Protein AF-A0A9W9LMU5-F1 (afdb_monomer)

Radius of gyration: 19.45 Å; Cα contacts (8 Å, |Δi|>4): 425; chains: 1; bounding box: 46×40×57 Å

Structure (mmCIF, N/CA/C/O backbone):
data_AF-A0A9W9LMU5-F1
#
_entry.id   AF-A0A9W9LMU5-F1
#
loop_
_atom_site.group_PDB
_atom_site.id
_atom_site.type_symbol
_atom_site.label_atom_id
_atom_site.label_alt_id
_atom_site.label_comp_id
_atom_site.label_asym_id
_atom_site.label_entity_id
_atom_site.label_seq_id
_atom_site.pdbx_PDB_ins_code
_atom_site.Cartn_x
_atom_site.Cartn_y
_atom_site.Cartn_z
_atom_site.occupancy
_atom_site.B_iso_or_equiv
_atom_site.auth_seq_id
_atom_site.auth_comp_id
_atom_site.auth_asym_id
_atom_site.auth_atom_id
_atom_site.pdbx_PDB_model_num
ATOM 1 N N . MET A 1 1 ? -13.852 14.427 -19.534 1.00 38.88 1 MET A N 1
ATOM 2 C CA . MET A 1 1 ? -12.599 14.469 -18.756 1.00 38.88 1 MET A CA 1
ATOM 3 C C . MET A 1 1 ? -11.650 15.391 -19.498 1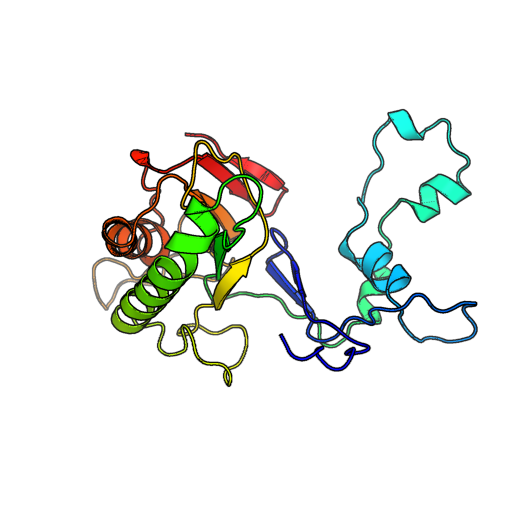.00 38.88 1 MET A C 1
ATOM 5 O O . MET A 1 1 ? -11.336 15.055 -20.636 1.00 38.88 1 MET A O 1
ATOM 9 N N . PRO A 1 2 ? -11.280 16.566 -18.962 1.00 38.38 2 PRO A N 1
ATOM 10 C CA . PRO A 1 2 ? -10.218 17.349 -19.579 1.00 38.38 2 PRO A CA 1
ATOM 11 C C . PRO A 1 2 ? -8.941 16.502 -19.551 1.00 38.38 2 PRO A C 1
ATOM 13 O O . PRO A 1 2 ? -8.678 15.817 -18.561 1.00 38.38 2 PRO A O 1
ATOM 16 N N . ALA A 1 3 ? -8.212 16.468 -20.666 1.00 43.22 3 ALA A N 1
ATOM 17 C CA . ALA A 1 3 ? -6.947 15.754 -20.753 1.00 43.22 3 ALA A CA 1
ATOM 18 C C . ALA A 1 3 ? -6.001 16.338 -19.697 1.00 43.22 3 ALA A C 1
ATOM 20 O O . ALA A 1 3 ? -5.676 17.524 -19.748 1.00 43.22 3 ALA A O 1
ATOM 21 N N . ALA A 1 4 ? -5.620 15.526 -18.710 1.00 54.75 4 ALA A N 1
ATOM 22 C CA . ALA A 1 4 ? -4.598 15.910 -17.752 1.00 54.75 4 ALA A CA 1
ATOM 23 C C . ALA A 1 4 ? -3.330 16.270 -18.537 1.00 54.75 4 ALA A C 1
ATOM 25 O O . ALA A 1 4 ? -2.933 15.522 -19.434 1.00 54.75 4 ALA A O 1
ATOM 26 N N . SER A 1 5 ? -2.715 17.414 -18.228 1.00 52.75 5 SER A N 1
ATOM 27 C CA . SER A 1 5 ? -1.383 17.746 -18.736 1.00 52.75 5 SER A CA 1
ATOM 28 C C . SER A 1 5 ? -0.466 16.554 -18.476 1.00 52.75 5 SER A C 1
ATOM 30 O O . SER A 1 5 ? -0.411 16.079 -17.339 1.00 52.75 5 SER A O 1
ATOM 32 N N . SER A 1 6 ? 0.207 16.039 -19.506 1.00 61.03 6 SER A N 1
ATOM 33 C CA . SER A 1 6 ? 1.084 14.878 -19.369 1.00 61.03 6 SER A CA 1
ATOM 34 C C . SER A 1 6 ? 2.241 15.228 -18.435 1.00 61.03 6 SER A C 1
ATOM 36 O O . SER A 1 6 ? 3.207 15.872 -18.842 1.00 61.03 6 SER A O 1
ATOM 38 N N . SER A 1 7 ? 2.121 14.843 -17.166 1.00 73.75 7 SER A N 1
ATOM 39 C CA . SER A 1 7 ? 3.232 14.915 -16.226 1.00 73.75 7 SER A CA 1
ATOM 40 C C . SER A 1 7 ? 4.344 13.996 -16.726 1.00 73.75 7 SER A C 1
ATOM 42 O O . SER A 1 7 ? 4.109 12.817 -17.003 1.00 73.75 7 SER A O 1
ATOM 44 N N . THR A 1 8 ? 5.557 14.530 -16.838 1.00 87.44 8 THR A N 1
ATOM 45 C CA . THR A 1 8 ? 6.763 13.772 -17.217 1.00 87.44 8 THR A CA 1
ATOM 46 C C . THR A 1 8 ? 7.293 12.915 -16.066 1.00 87.44 8 THR A C 1
ATOM 48 O O . THR A 1 8 ? 8.237 12.139 -16.234 1.00 87.44 8 THR A O 1
ATOM 51 N N . THR A 1 9 ? 6.681 13.037 -14.885 1.00 91.44 9 THR A N 1
ATOM 52 C CA . THR A 1 9 ? 6.985 12.238 -13.703 1.00 91.44 9 THR A CA 1
ATOM 53 C C . THR A 1 9 ? 5.719 11.697 -13.037 1.00 91.44 9 THR A C 1
ATOM 55 O O . THR A 1 9 ? 4.631 12.267 -13.141 1.00 91.44 9 THR A O 1
ATOM 58 N N . ALA A 1 10 ? 5.865 10.579 -12.336 1.00 93.25 10 ALA A N 1
ATOM 59 C CA . ALA A 1 10 ? 4.853 9.969 -11.484 1.00 93.25 10 ALA A CA 1
ATOM 60 C C . ALA A 1 10 ? 5.445 9.663 -10.102 1.00 93.25 10 ALA A C 1
ATOM 62 O O . ALA A 1 10 ? 6.661 9.591 -9.949 1.00 93.25 10 ALA A O 1
ATOM 63 N N . SER A 1 11 ? 4.603 9.437 -9.099 1.00 94.19 11 SER A N 1
ATOM 64 C CA . SER A 1 11 ? 5.022 8.857 -7.821 1.00 94.19 11 SER A CA 1
ATOM 65 C C . SER A 1 11 ? 4.523 7.417 -7.701 1.00 94.19 11 SER A C 1
ATOM 67 O O . SER A 1 11 ? 3.597 7.007 -8.404 1.00 94.19 11 SER A O 1
ATOM 69 N N . ALA A 1 12 ? 5.142 6.619 -6.831 1.00 95.12 12 ALA A N 1
ATOM 70 C CA . ALA A 1 12 ? 4.698 5.251 -6.584 1.00 95.12 12 ALA A CA 1
ATOM 71 C C . ALA A 1 12 ? 4.851 4.843 -5.121 1.00 95.12 12 ALA A C 1
ATOM 73 O O . ALA A 1 12 ? 5.871 5.107 -4.488 1.00 95.12 12 ALA A O 1
ATOM 74 N N . PHE A 1 13 ? 3.860 4.102 -4.631 1.00 96.31 13 PHE A N 1
ATOM 75 C CA . PHE A 1 13 ? 3.993 3.252 -3.455 1.00 96.31 13 PHE A CA 1
ATOM 76 C C . PHE A 1 13 ? 4.334 1.830 -3.911 1.00 96.31 13 PHE A C 1
ATOM 78 O O . PHE A 1 13 ? 3.668 1.280 -4.789 1.00 96.31 13 PHE A O 1
ATOM 85 N N . LEU A 1 14 ? 5.354 1.224 -3.310 1.00 96.62 14 LEU A N 1
ATOM 86 C CA . LEU A 1 14 ? 5.778 -0.146 -3.574 1.00 96.62 14 LEU A CA 1
ATOM 87 C C . LEU A 1 14 ? 5.493 -1.024 -2.360 1.00 96.62 14 LEU A C 1
ATOM 89 O O . LEU A 1 14 ? 6.096 -0.870 -1.296 1.00 96.62 14 LEU A O 1
ATOM 93 N N . PHE A 1 15 ? 4.612 -1.999 -2.556 1.00 96.62 15 PHE A N 1
ATOM 94 C CA . PHE A 1 15 ? 4.299 -3.042 -1.587 1.00 96.62 15 PHE A CA 1
ATOM 95 C C . PHE A 1 15 ? 4.679 -4.424 -2.150 1.00 96.62 15 PHE A C 1
ATOM 97 O O . PHE A 1 15 ? 4.587 -4.618 -3.362 1.00 96.62 15 PHE A O 1
ATOM 104 N N . PRO A 1 16 ? 5.114 -5.383 -1.308 1.00 95.44 16 PRO A N 1
ATOM 105 C CA . PRO A 1 16 ? 5.193 -5.318 0.155 1.00 95.44 16 PRO A CA 1
ATOM 106 C C . PRO A 1 16 ? 6.517 -4.730 0.686 1.00 95.44 16 PRO A C 1
ATOM 108 O O . PRO A 1 16 ? 6.871 -4.950 1.840 1.00 95.44 16 PRO A O 1
ATOM 111 N N . ALA A 1 17 ? 7.256 -3.972 -0.132 1.00 95.81 17 ALA A N 1
ATOM 112 C CA . ALA A 1 17 ? 8.491 -3.308 0.294 1.00 95.81 17 ALA A CA 1
ATOM 113 C C . ALA A 1 17 ? 8.263 -2.140 1.277 1.00 95.81 17 ALA A C 1
ATOM 115 O O . ALA A 1 17 ? 9.199 -1.764 1.975 1.00 95.81 17 ALA A O 1
ATOM 116 N N . PHE A 1 18 ? 7.040 -1.594 1.342 1.00 97.56 18 PHE A N 1
ATOM 117 C CA . PHE A 1 18 ? 6.685 -0.398 2.117 1.00 97.56 18 PHE A CA 1
ATOM 118 C C . PHE A 1 18 ? 7.590 0.787 1.778 1.00 97.56 18 PHE A C 1
ATOM 120 O O . PHE A 1 18 ? 8.222 1.372 2.650 1.00 97.56 18 PHE A O 1
ATOM 127 N N . LYS A 1 19 ? 7.667 1.133 0.492 1.00 97.06 19 LYS A N 1
ATOM 128 C CA . LYS A 1 19 ? 8.481 2.248 -0.002 1.00 97.06 19 LYS A CA 1
ATOM 129 C C . LYS A 1 19 ? 7.625 3.232 -0.785 1.00 97.06 19 LYS A C 1
ATOM 131 O O . LYS A 1 19 ? 6.753 2.813 -1.537 1.00 97.06 19 LYS A O 1
ATOM 136 N N . TYR A 1 20 ? 7.897 4.518 -0.640 1.00 96.94 20 TYR A N 1
ATOM 137 C CA . TYR A 1 20 ? 7.352 5.575 -1.479 1.00 96.94 20 TYR A CA 1
ATOM 138 C C . TYR A 1 20 ? 8.464 6.223 -2.293 1.00 96.94 20 TYR A C 1
ATOM 140 O O . TYR A 1 20 ? 9.531 6.532 -1.767 1.00 96.94 20 TYR A O 1
ATOM 148 N N . ILE A 1 21 ? 8.211 6.417 -3.584 1.00 96.50 21 ILE A N 1
ATOM 149 C CA . ILE A 1 21 ? 9.100 7.101 -4.514 1.00 96.50 21 ILE A CA 1
ATOM 150 C C . ILE A 1 21 ? 8.336 8.321 -5.040 1.00 96.50 21 ILE A C 1
ATOM 152 O O . ILE A 1 21 ? 7.370 8.144 -5.781 1.00 96.50 21 ILE A O 1
ATOM 156 N N . PRO A 1 22 ? 8.732 9.549 -4.664 1.00 94.25 22 PRO A N 1
ATOM 157 C CA . PRO A 1 22 ? 7.965 10.759 -4.960 1.00 94.25 22 PRO A CA 1
ATOM 158 C C . PRO A 1 22 ? 8.058 11.214 -6.417 1.00 94.25 22 PRO A C 1
ATOM 160 O O . PRO A 1 22 ? 7.201 11.966 -6.866 1.00 94.25 22 PRO A O 1
ATOM 163 N N . SER A 1 23 ? 9.102 10.804 -7.141 1.00 93.88 23 SER A N 1
ATOM 164 C CA . SER A 1 23 ? 9.335 11.231 -8.520 1.00 93.88 23 SER A CA 1
ATOM 165 C C . SER A 1 23 ? 10.017 10.126 -9.319 1.00 93.88 23 SER A C 1
ATOM 167 O O . SER A 1 23 ? 11.116 9.681 -8.985 1.00 93.88 23 SER A O 1
ATOM 169 N N . ILE A 1 24 ? 9.332 9.673 -10.362 1.00 94.50 24 ILE A N 1
ATOM 170 C CA . ILE A 1 24 ? 9.721 8.621 -11.295 1.00 94.50 24 ILE A CA 1
ATOM 171 C C . ILE A 1 24 ? 9.505 9.182 -12.697 1.00 94.50 24 ILE A C 1
ATOM 173 O O . ILE A 1 24 ? 8.360 9.480 -13.037 1.00 94.50 24 ILE A O 1
ATOM 177 N N . PRO A 1 25 ? 10.548 9.311 -13.525 1.00 93.25 25 PRO A N 1
ATOM 178 C CA . PRO A 1 25 ? 10.384 9.669 -14.929 1.00 93.25 25 PRO A CA 1
ATOM 179 C C . PRO A 1 25 ? 9.472 8.667 -15.646 1.00 93.25 25 PRO A C 1
ATOM 181 O O . PRO A 1 25 ? 9.639 7.457 -15.494 1.00 93.25 25 PRO A O 1
ATOM 184 N N . THR A 1 26 ? 8.504 9.159 -16.418 1.00 92.25 26 THR A N 1
ATOM 185 C CA . THR A 1 26 ? 7.527 8.314 -17.130 1.00 92.25 26 THR A CA 1
ATOM 186 C C . THR A 1 26 ? 7.967 7.940 -18.547 1.00 92.25 26 THR A C 1
ATOM 188 O O . THR A 1 26 ? 7.328 7.107 -19.188 1.00 92.25 26 THR A O 1
ATOM 191 N N . GLU A 1 27 ? 9.080 8.499 -19.020 1.00 89.12 27 GLU A N 1
ATOM 192 C CA . GLU A 1 27 ? 9.639 8.260 -20.350 1.00 89.12 27 GLU A CA 1
ATOM 193 C C . GLU A 1 27 ? 10.914 7.404 -20.291 1.00 89.12 27 GLU A C 1
ATOM 195 O O . GLU A 1 27 ? 11.625 7.364 -19.283 1.00 89.12 27 GLU A O 1
ATOM 200 N N . ILE A 1 28 ? 11.198 6.701 -21.391 1.00 85.31 28 ILE A N 1
ATOM 201 C CA . ILE A 1 28 ? 12.445 5.953 -21.595 1.00 85.31 28 ILE A CA 1
ATOM 202 C C . ILE A 1 28 ? 13.354 6.813 -22.470 1.00 85.31 28 ILE A C 1
ATOM 204 O O . ILE A 1 28 ? 12.970 7.174 -23.584 1.00 85.31 28 ILE A O 1
ATOM 208 N N . ALA A 1 29 ? 14.553 7.131 -21.985 1.00 82.12 29 ALA A N 1
ATOM 209 C CA . ALA A 1 29 ? 15.487 7.960 -22.737 1.00 82.12 29 ALA A CA 1
ATOM 210 C C . ALA A 1 29 ? 16.099 7.160 -23.912 1.00 82.12 29 ALA A C 1
ATOM 212 O O . ALA A 1 29 ? 16.448 5.989 -23.739 1.00 82.12 29 ALA A O 1
ATOM 213 N N . PRO A 1 30 ? 16.257 7.762 -25.108 1.00 69.69 30 PRO A N 1
ATOM 214 C CA . PRO A 1 30 ? 16.677 7.040 -26.311 1.00 69.69 30 PRO A CA 1
ATOM 215 C C . PRO A 1 30 ? 18.116 6.496 -26.261 1.00 69.69 30 PRO A C 1
ATOM 217 O O . PRO A 1 30 ? 18.383 5.475 -26.890 1.00 69.69 30 PRO A O 1
ATOM 220 N N . THR A 1 31 ? 19.026 7.097 -25.489 1.00 58.91 31 THR A N 1
ATOM 221 C CA . THR A 1 31 ? 20.422 6.642 -25.336 1.00 58.91 31 THR A CA 1
ATOM 222 C C . THR A 1 31 ? 21.035 7.223 -24.058 1.00 58.91 31 THR A C 1
ATOM 224 O O . THR A 1 31 ? 21.021 8.437 -23.864 1.00 58.91 31 THR A O 1
ATOM 227 N N . THR A 1 32 ? 21.579 6.374 -23.180 1.00 59.25 32 THR A N 1
ATOM 228 C CA . THR A 1 32 ? 22.295 6.772 -21.953 1.00 59.25 32 THR A CA 1
ATOM 229 C C . THR A 1 32 ? 23.647 7.407 -22.278 1.00 59.25 32 THR A C 1
ATOM 231 O O . THR A 1 32 ? 24.673 6.733 -22.287 1.00 59.25 32 THR A O 1
ATOM 234 N N . GLU A 1 33 ? 23.647 8.718 -22.491 1.00 48.16 33 GLU A N 1
ATOM 235 C CA . GLU A 1 33 ? 24.797 9.583 -22.225 1.00 48.16 33 GLU A CA 1
ATOM 236 C C . GLU A 1 33 ? 24.411 10.521 -21.076 1.00 48.16 33 GLU A C 1
ATOM 238 O O . GLU A 1 33 ? 23.906 11.621 -21.276 1.00 48.16 33 GLU A O 1
ATOM 243 N N . GLY A 1 34 ? 24.556 10.041 -19.839 1.00 57.38 34 GLY A N 1
ATOM 244 C CA . GLY A 1 34 ? 24.275 10.840 -18.648 1.00 57.38 34 GLY A CA 1
ATOM 245 C C . GLY A 1 34 ? 23.881 10.013 -17.430 1.00 57.38 34 GLY A C 1
ATOM 246 O O . GLY A 1 34 ? 23.350 8.913 -17.542 1.00 57.38 34 GLY A O 1
ATOM 247 N N .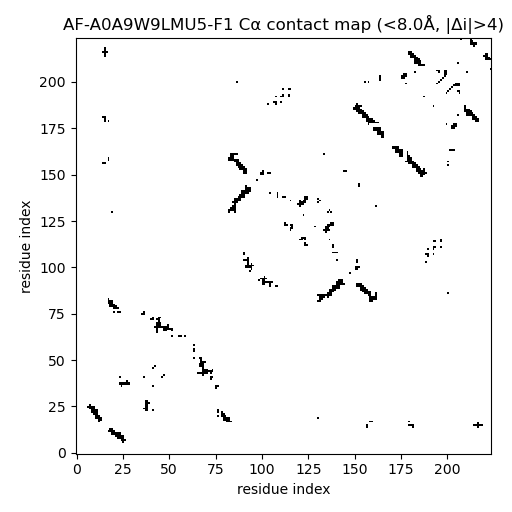 ASN A 1 35 ? 24.120 10.579 -16.247 1.00 64.94 35 ASN A N 1
ATOM 248 C CA . ASN A 1 35 ? 23.807 9.995 -14.936 1.00 64.94 35 ASN A CA 1
ATOM 249 C C . ASN A 1 35 ? 22.308 10.125 -14.559 1.00 64.94 35 ASN A C 1
ATOM 251 O O . ASN A 1 35 ? 21.934 10.016 -13.388 1.00 64.94 35 ASN A O 1
ATOM 255 N N . THR A 1 36 ? 21.455 10.433 -15.540 1.00 79.00 36 THR A N 1
ATOM 256 C CA . THR A 1 36 ? 20.047 10.796 -15.352 1.00 79.00 36 THR A CA 1
ATOM 257 C C . THR A 1 36 ? 19.181 9.542 -15.385 1.00 79.00 36 THR A C 1
ATOM 259 O O . THR A 1 36 ? 19.209 8.799 -16.363 1.00 79.00 36 THR A O 1
ATOM 262 N N . ALA A 1 37 ? 18.404 9.304 -14.326 1.00 87.62 37 ALA A N 1
ATOM 263 C CA . ALA A 1 37 ? 17.448 8.201 -14.304 1.00 87.62 37 ALA A CA 1
ATOM 264 C C . ALA A 1 37 ? 16.302 8.425 -15.297 1.00 87.62 37 ALA A C 1
ATOM 266 O O . ALA A 1 37 ? 15.845 9.547 -15.502 1.00 87.62 37 ALA A O 1
ATOM 267 N N . ASP A 1 38 ? 15.810 7.323 -15.851 1.00 91.69 38 ASP A N 1
ATOM 268 C CA . ASP A 1 38 ? 14.618 7.236 -16.692 1.00 91.69 38 ASP A CA 1
ATOM 269 C C . ASP A 1 38 ? 13.676 6.122 -16.179 1.00 91.69 38 ASP A C 1
ATOM 271 O O . ASP A 1 38 ? 13.942 5.477 -15.152 1.00 91.69 38 ASP A O 1
ATOM 275 N N . LEU A 1 39 ? 12.581 5.847 -16.898 1.00 93.06 39 LEU A N 1
ATOM 276 C CA . LEU A 1 39 ? 11.651 4.777 -16.521 1.00 93.06 39 LEU A CA 1
ATOM 277 C C . LEU A 1 39 ? 12.329 3.393 -16.493 1.00 93.06 39 LEU A C 1
ATOM 279 O O . LEU A 1 39 ? 12.052 2.577 -15.610 1.00 93.06 39 LEU A O 1
ATOM 283 N N . LYS A 1 40 ? 13.254 3.115 -17.423 1.00 92.88 40 LYS A N 1
ATOM 284 C CA . LYS A 1 40 ? 14.005 1.848 -17.457 1.00 92.88 40 LYS A CA 1
ATOM 285 C C . LYS A 1 40 ? 14.881 1.696 -16.212 1.00 92.88 40 LYS A C 1
ATOM 287 O O . LYS A 1 40 ? 14.963 0.603 -15.646 1.00 92.88 40 LYS A O 1
ATOM 292 N N . THR A 1 41 ? 15.492 2.785 -15.760 1.00 94.19 41 THR A N 1
ATOM 293 C CA . THR A 1 41 ? 16.303 2.846 -14.539 1.00 94.19 41 THR A CA 1
ATOM 294 C C . THR A 1 41 ? 15.456 2.495 -13.318 1.00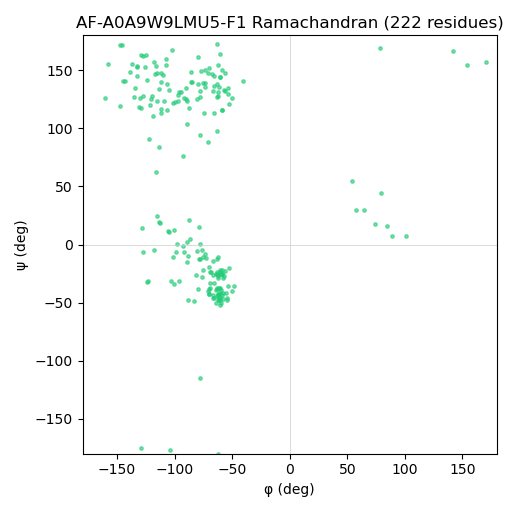 94.19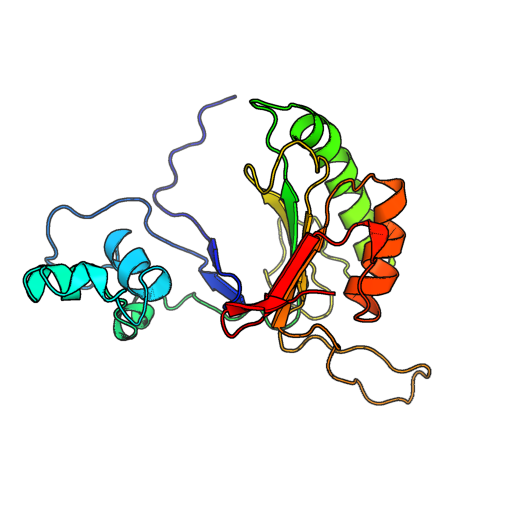 41 THR A C 1
ATOM 296 O O . THR A 1 41 ? 15.864 1.647 -12.527 1.00 94.19 41 THR A O 1
ATOM 299 N N . PHE A 1 42 ? 14.239 3.044 -13.207 1.00 95.25 42 PHE A N 1
ATOM 300 C CA . PHE A 1 42 ? 13.290 2.713 -12.134 1.00 95.25 42 PHE A CA 1
ATOM 301 C C . PHE A 1 42 ? 12.897 1.229 -12.131 1.00 95.25 42 PHE A C 1
ATOM 303 O O . PHE A 1 42 ? 12.965 0.563 -11.094 1.00 95.25 42 PHE A O 1
ATOM 310 N N . VAL A 1 43 ? 12.536 0.687 -13.299 1.00 95.38 43 VAL A N 1
ATOM 311 C CA . VAL A 1 43 ? 12.158 -0.727 -13.453 1.00 95.38 43 VAL A CA 1
ATOM 312 C C . VAL A 1 43 ? 13.296 -1.645 -13.002 1.00 95.38 43 VAL A C 1
ATOM 314 O O . VAL A 1 43 ? 13.065 -2.565 -12.213 1.00 95.38 43 VAL A O 1
ATOM 317 N N . ARG A 1 44 ? 14.532 -1.374 -13.442 1.00 95.25 44 ARG A N 1
ATOM 318 C CA . ARG A 1 44 ? 15.713 -2.157 -13.046 1.00 95.25 44 ARG A CA 1
ATOM 319 C C . ARG A 1 44 ? 16.096 -1.962 -11.583 1.00 95.25 44 ARG A C 1
ATOM 321 O O . ARG A 1 44 ? 16.576 -2.912 -10.974 1.00 95.25 44 ARG A O 1
ATOM 328 N N . ALA A 1 45 ? 15.890 -0.777 -11.017 1.00 95.56 45 ALA A N 1
ATOM 329 C CA . ALA A 1 45 ? 16.200 -0.497 -9.619 1.00 95.56 45 ALA A CA 1
ATOM 330 C C . ALA A 1 45 ? 15.240 -1.215 -8.655 1.00 95.56 45 ALA A C 1
ATOM 332 O O . ALA A 1 45 ? 15.692 -1.777 -7.659 1.00 95.56 45 ALA A O 1
ATOM 333 N N . PHE A 1 46 ? 13.932 -1.227 -8.951 1.00 95.38 46 PHE A N 1
ATOM 334 C CA . PHE A 1 46 ? 12.913 -1.617 -7.966 1.00 95.38 46 PHE A CA 1
ATOM 335 C C . PHE A 1 46 ? 11.987 -2.768 -8.374 1.00 95.38 46 PHE A C 1
ATOM 337 O O . PHE A 1 46 ? 11.539 -3.505 -7.498 1.00 95.38 46 PHE A O 1
ATOM 344 N N . LEU A 1 47 ? 11.655 -2.936 -9.660 1.00 95.00 47 LEU A N 1
ATOM 345 C CA . LEU A 1 47 ? 10.538 -3.810 -10.062 1.00 95.00 47 LEU A CA 1
ATOM 346 C C . LEU A 1 47 ? 10.972 -5.187 -10.562 1.00 95.00 47 LEU A C 1
ATOM 348 O O . LEU A 1 47 ? 10.267 -6.166 -10.325 1.00 95.00 47 LEU A O 1
ATOM 352 N N . LEU A 1 48 ? 12.120 -5.279 -11.239 1.00 95.50 48 LEU A N 1
ATOM 353 C CA . LEU A 1 48 ? 12.630 -6.563 -11.725 1.00 95.50 48 LEU A CA 1
ATOM 354 C C . LEU A 1 48 ? 12.919 -7.530 -10.566 1.00 95.50 48 LEU A C 1
ATOM 356 O O . LEU A 1 48 ? 13.168 -7.078 -9.445 1.00 95.50 48 LEU A O 1
ATOM 360 N N . PRO A 1 49 ? 12.880 -8.851 -10.800 1.00 93.19 49 PRO A N 1
ATOM 361 C CA . PRO A 1 49 ? 13.220 -9.835 -9.783 1.00 93.19 49 PRO A CA 1
ATOM 362 C C . PRO A 1 49 ? 14.719 -9.827 -9.471 1.00 93.19 49 PRO A C 1
ATOM 364 O O . PRO A 1 49 ? 15.551 -9.542 -10.329 1.00 93.19 49 PRO A O 1
ATOM 367 N N . GLU A 1 50 ? 15.075 -10.197 -8.244 1.00 90.88 50 GLU A N 1
ATOM 368 C CA . GLU A 1 50 ? 16.478 -10.405 -7.851 1.00 90.88 50 GLU A CA 1
ATOM 369 C C . GLU A 1 50 ? 17.037 -11.728 -8.380 1.00 90.88 50 GLU A C 1
ATOM 371 O O . GLU A 1 50 ? 18.235 -11.853 -8.623 1.00 90.88 50 GLU A O 1
ATOM 376 N N . ARG A 1 51 ? 16.162 -12.720 -8.577 1.00 91.06 51 ARG A N 1
ATOM 377 C CA . ARG A 1 51 ? 16.503 -14.028 -9.128 1.00 91.06 51 ARG A CA 1
ATOM 378 C C . ARG A 1 51 ? 15.546 -14.377 -10.254 1.00 91.06 51 ARG A C 1
ATOM 380 O O . ARG A 1 51 ? 14.331 -14.386 -10.062 1.00 91.06 51 ARG A O 1
ATOM 387 N N . LEU A 1 52 ? 16.100 -14.701 -11.416 1.00 93.12 52 LEU A N 1
ATOM 388 C CA . LEU A 1 52 ? 15.316 -15.175 -12.546 1.00 93.12 52 LEU A CA 1
ATOM 389 C C . LEU A 1 52 ? 14.778 -16.585 -12.309 1.00 93.12 52 LEU A C 1
ATOM 391 O O . LEU A 1 52 ? 15.412 -17.428 -11.676 1.00 93.12 52 LEU A O 1
ATOM 395 N N . HIS A 1 53 ? 13.600 -16.842 -12.868 1.00 93.44 53 HIS A N 1
ATOM 396 C CA . HIS A 1 53 ? 13.027 -18.179 -12.924 1.00 93.44 53 HIS A CA 1
ATOM 397 C C . HIS A 1 53 ? 13.884 -19.096 -13.816 1.00 93.44 53 HIS A C 1
ATOM 399 O O . HIS A 1 53 ? 14.391 -18.656 -14.849 1.00 93.44 53 HIS A O 1
ATOM 405 N N . HIS A 1 54 ? 13.991 -20.385 -13.472 1.00 93.06 54 HIS A N 1
ATOM 406 C CA . HIS A 1 54 ? 14.845 -21.354 -14.187 1.00 93.06 54 HIS A CA 1
ATOM 407 C C . HIS A 1 54 ? 14.544 -21.480 -15.697 1.00 93.06 54 HIS A C 1
ATOM 409 O O . HIS A 1 54 ? 15.427 -21.822 -16.479 1.00 93.06 54 HIS A O 1
ATOM 415 N N . LEU A 1 55 ? 13.327 -21.127 -16.134 1.00 92.75 55 LEU A N 1
ATOM 416 C CA . LEU A 1 55 ? 12.917 -21.143 -17.543 1.00 92.75 55 LEU A CA 1
ATOM 417 C C . LEU A 1 55 ? 13.666 -20.102 -18.392 1.00 92.75 55 LEU A C 1
ATOM 419 O O . LEU A 1 55 ? 13.633 -20.182 -19.614 1.00 92.75 55 LEU A O 1
ATOM 423 N N . HIS A 1 56 ? 14.352 -19.142 -17.767 1.00 93.25 56 HIS A N 1
ATOM 424 C CA . HIS A 1 56 ? 15.146 -18.125 -18.458 1.00 93.25 56 HIS A CA 1
ATOM 425 C C . HIS A 1 56 ? 16.622 -18.508 -18.636 1.00 93.25 56 HIS A C 1
ATOM 427 O O . HIS A 1 56 ? 17.364 -17.742 -19.246 1.00 93.25 56 HIS A O 1
ATOM 433 N N . HIS A 1 57 ? 17.064 -19.676 -18.153 1.00 92.31 57 HIS A N 1
ATOM 434 C CA . HIS A 1 57 ? 18.471 -20.092 -18.255 1.00 92.31 57 HIS A CA 1
ATOM 435 C C . HIS A 1 57 ? 18.960 -20.266 -19.699 1.00 92.31 57 HIS A C 1
ATOM 437 O O . HIS A 1 57 ? 20.151 -20.121 -19.953 1.00 92.31 57 HIS A O 1
ATOM 443 N N . SER A 1 58 ? 18.064 -20.554 -20.648 1.00 95.19 58 SER A N 1
ATOM 444 C CA . SER A 1 58 ? 18.416 -20.683 -22.067 1.00 95.19 58 SER A CA 1
ATOM 445 C C . SER A 1 58 ? 18.670 -19.342 -22.765 1.00 95.19 58 SER A C 1
ATOM 447 O O . SER A 1 58 ? 19.136 -19.328 -23.903 1.00 95.19 58 SER A O 1
ATOM 449 N N . LEU A 1 59 ? 18.351 -18.210 -22.125 1.00 95.31 59 LEU A N 1
ATOM 450 C CA . LEU A 1 59 ? 18.596 -16.886 -22.693 1.00 95.31 59 LEU A CA 1
ATOM 451 C C . LEU A 1 59 ? 20.081 -16.507 -22.580 1.00 95.31 59 LEU A C 1
ATOM 453 O O . LEU A 1 59 ? 20.728 -16.873 -21.599 1.00 95.31 59 LEU A O 1
ATOM 457 N N . PRO A 1 60 ? 20.629 -15.704 -23.511 1.00 96.44 60 PRO A N 1
ATOM 458 C CA . PRO A 1 60 ? 21.978 -15.159 -23.372 1.00 96.44 60 PRO A CA 1
ATOM 459 C C . PRO A 1 60 ? 22.157 -14.374 -22.064 1.00 96.44 60 PRO A C 1
ATOM 461 O O . PRO A 1 60 ? 21.233 -13.686 -21.624 1.00 96.44 60 PRO A O 1
ATOM 464 N N . HIS A 1 61 ? 23.360 -14.397 -21.481 1.00 93.19 61 HIS A N 1
ATOM 465 C CA . HIS A 1 61 ? 23.656 -13.699 -20.219 1.00 93.19 61 HIS A CA 1
ATOM 466 C C . HIS A 1 61 ? 23.304 -12.206 -20.240 1.00 93.19 61 HIS A C 1
ATOM 468 O O . HIS A 1 61 ? 22.818 -11.682 -19.242 1.00 93.19 61 HIS A O 1
ATOM 474 N N . SER A 1 62 ? 23.482 -11.527 -21.376 1.00 93.62 62 SER A N 1
ATOM 475 C CA . SER A 1 62 ? 23.087 -10.122 -21.533 1.00 93.62 62 SER A CA 1
ATOM 476 C C . SER A 1 62 ? 21.582 -9.917 -21.338 1.00 93.62 62 SER A C 1
ATOM 478 O O . SER A 1 62 ? 21.168 -9.010 -20.622 1.00 93.62 62 SER A O 1
ATOM 480 N N . LYS A 1 63 ? 20.752 -10.809 -21.891 1.00 93.50 63 LYS A N 1
ATOM 481 C CA . LYS A 1 63 ? 19.295 -10.775 -21.712 1.00 93.50 63 LYS A CA 1
ATOM 482 C C . LYS A 1 63 ? 18.888 -11.117 -20.284 1.00 93.50 63 LYS A C 1
ATOM 484 O O . LYS A 1 63 ? 17.985 -10.486 -19.750 1.00 93.50 63 LYS A O 1
ATOM 489 N N . GLN A 1 64 ? 19.578 -12.060 -19.647 1.00 93.44 64 GLN A N 1
ATOM 490 C CA . GLN A 1 64 ? 19.354 -12.356 -18.231 1.00 93.44 64 GLN A CA 1
ATOM 491 C C . GLN A 1 64 ? 19.675 -11.135 -17.345 1.00 93.44 64 GLN A C 1
ATOM 493 O O . GLN A 1 64 ? 18.893 -10.780 -16.461 1.00 93.44 64 GLN A O 1
ATOM 498 N N . ALA A 1 65 ? 20.777 -10.431 -17.621 1.00 91.75 65 ALA A N 1
ATOM 499 C CA . ALA A 1 65 ? 21.164 -9.219 -16.897 1.00 91.75 65 ALA A CA 1
ATOM 500 C C . ALA A 1 65 ? 20.182 -8.048 -17.104 1.00 91.75 65 ALA A C 1
ATOM 502 O O . ALA A 1 65 ? 19.952 -7.259 -16.184 1.00 91.75 65 ALA A O 1
ATOM 503 N N . ASP A 1 66 ? 19.569 -7.943 -18.286 1.00 92.00 66 ASP A N 1
ATOM 504 C CA . ASP A 1 66 ? 18.517 -6.958 -18.566 1.00 92.00 66 ASP A CA 1
ATOM 505 C C . ASP A 1 66 ? 17.206 -7.252 -17.815 1.00 92.00 66 ASP A C 1
ATOM 507 O O . ASP A 1 66 ? 16.421 -6.336 -17.573 1.00 92.00 66 ASP A O 1
ATOM 511 N N . MET A 1 67 ? 16.973 -8.512 -17.434 1.00 94.19 67 MET A N 1
ATOM 512 C CA . MET A 1 67 ? 15.757 -8.981 -16.755 1.00 94.19 67 MET A CA 1
ATOM 513 C C . MET A 1 67 ? 15.907 -9.100 -15.231 1.00 94.19 67 MET A C 1
ATOM 515 O O . MET A 1 67 ? 14.950 -9.474 -14.554 1.00 94.19 67 MET A O 1
ATOM 519 N N . THR A 1 68 ? 17.078 -8.772 -14.686 1.00 94.88 68 THR A N 1
ATOM 520 C CA . THR A 1 68 ? 17.367 -8.871 -13.249 1.00 94.88 68 THR A CA 1
ATOM 521 C C . THR A 1 68 ? 17.495 -7.484 -12.620 1.00 94.88 68 THR A C 1
ATOM 523 O O . THR A 1 68 ? 17.966 -6.534 -13.253 1.00 94.88 68 THR A O 1
ATOM 526 N N . ARG A 1 69 ? 17.062 -7.357 -11.362 1.00 95.56 69 ARG A N 1
ATOM 527 C CA . ARG A 1 69 ? 17.185 -6.131 -10.566 1.00 95.56 69 ARG A CA 1
ATOM 528 C C . ARG A 1 69 ? 18.648 -5.725 -10.390 1.00 95.56 69 ARG A C 1
ATOM 530 O O . ARG A 1 69 ? 19.513 -6.572 -10.187 1.00 95.56 69 ARG A O 1
ATOM 537 N N . VAL A 1 70 ? 18.905 -4.419 -10.382 1.00 95.44 70 VAL A N 1
ATOM 538 C CA . VAL A 1 70 ? 20.213 -3.825 -10.077 1.00 95.44 70 VAL A CA 1
ATOM 539 C C . VAL A 1 70 ? 20.053 -2.859 -8.895 1.00 95.44 70 VAL A C 1
ATOM 541 O O . VAL A 1 70 ? 19.775 -1.678 -9.108 1.00 95.44 70 VAL A O 1
ATOM 544 N N . PRO A 1 71 ? 20.227 -3.327 -7.642 1.00 93.25 71 PRO A N 1
ATOM 545 C CA . PRO A 1 71 ? 19.991 -2.512 -6.446 1.00 93.25 71 PRO A CA 1
ATOM 546 C C . PRO A 1 71 ? 20.820 -1.224 -6.376 1.00 93.25 71 PRO A C 1
ATOM 548 O O . PRO A 1 71 ? 20.354 -0.229 -5.842 1.00 93.25 71 PRO A O 1
ATOM 551 N N . ALA A 1 72 ? 22.018 -1.188 -6.968 1.00 93.94 72 ALA A N 1
ATOM 552 C CA . ALA A 1 72 ? 22.839 0.027 -7.005 1.00 93.94 72 ALA A CA 1
ATOM 553 C C . ALA A 1 72 ? 22.133 1.221 -7.688 1.00 93.94 72 ALA A C 1
ATOM 555 O O . ALA A 1 72 ? 22.411 2.377 -7.357 1.00 93.94 72 ALA A O 1
ATOM 556 N N . LEU A 1 73 ? 21.180 0.957 -8.594 1.00 94.56 73 LEU A N 1
ATOM 557 C CA . LEU A 1 73 ? 20.433 1.994 -9.310 1.00 94.56 73 LEU A CA 1
ATOM 558 C C . LEU A 1 73 ? 19.404 2.722 -8.432 1.00 94.56 73 LEU A C 1
ATOM 560 O O . LEU A 1 73 ? 18.903 3.771 -8.833 1.00 94.56 73 LEU A O 1
ATOM 564 N N . THR A 1 74 ? 19.098 2.230 -7.225 1.00 94.12 74 THR A N 1
ATOM 565 C CA . THR A 1 74 ? 18.194 2.946 -6.309 1.00 94.12 74 THR A CA 1
ATOM 566 C C . THR A 1 74 ? 18.761 4.302 -5.886 1.00 94.12 74 THR A C 1
ATOM 568 O O . THR A 1 74 ? 17.995 5.192 -5.531 1.00 94.12 74 THR A O 1
ATOM 571 N N . SER A 1 75 ? 20.086 4.480 -5.954 1.00 94.00 75 SER A N 1
ATOM 572 C CA . SER A 1 75 ? 20.774 5.741 -5.646 1.00 94.00 75 SER A CA 1
ATOM 573 C C . SER A 1 75 ? 20.355 6.912 -6.545 1.00 94.00 75 SER A C 1
ATOM 575 O O . SER A 1 75 ? 20.426 8.058 -6.109 1.00 94.00 75 SER A O 1
ATOM 577 N N . HIS A 1 76 ? 19.834 6.646 -7.751 1.00 93.56 76 HIS A N 1
ATOM 578 C CA . HIS A 1 76 ? 19.287 7.691 -8.622 1.00 93.56 76 HIS A CA 1
ATOM 579 C C . HIS A 1 76 ? 17.922 8.233 -8.151 1.00 93.56 76 HIS A C 1
ATOM 581 O O . HIS A 1 76 ? 17.434 9.220 -8.697 1.00 93.56 76 HIS A O 1
ATOM 587 N N . PHE A 1 77 ? 17.304 7.619 -7.137 1.00 94.12 77 PHE A N 1
ATOM 588 C CA . PHE A 1 77 ? 16.001 8.005 -6.590 1.00 94.12 77 PHE A CA 1
ATOM 589 C C . PHE A 1 77 ? 16.152 8.472 -5.138 1.00 94.12 77 PHE A C 1
ATOM 591 O O . PHE A 1 77 ? 15.599 7.873 -4.218 1.00 94.12 77 PHE A O 1
ATOM 598 N N . SER A 1 78 ? 16.908 9.552 -4.922 1.00 90.19 78 SER A N 1
ATOM 599 C CA . SER A 1 78 ? 17.251 10.078 -3.587 1.00 90.19 78 SER A CA 1
ATOM 600 C C . SER A 1 78 ? 16.050 10.499 -2.729 1.00 90.19 78 SER A C 1
ATOM 602 O O . SER A 1 78 ? 16.157 10.534 -1.508 1.00 90.19 78 SER A O 1
ATOM 604 N N . GLY A 1 79 ? 14.899 10.783 -3.345 1.00 92.25 79 GLY A N 1
ATOM 605 C CA . GLY A 1 79 ? 13.647 11.058 -2.634 1.00 92.25 79 GLY A CA 1
ATOM 606 C C . GLY A 1 79 ? 12.902 9.809 -2.151 1.00 92.25 79 GLY A C 1
ATOM 607 O O . GLY A 1 79 ? 11.874 9.943 -1.491 1.00 92.25 79 GLY A O 1
ATOM 608 N N . ALA A 1 80 ? 13.362 8.604 -2.505 1.00 95.06 80 ALA A N 1
ATOM 609 C CA . ALA A 1 80 ? 12.715 7.370 -2.085 1.00 95.06 80 ALA A CA 1
ATOM 610 C C . ALA A 1 80 ? 12.827 7.182 -0.565 1.00 95.06 80 ALA A C 1
ATOM 612 O O . ALA A 1 80 ? 13.910 7.277 0.009 1.00 95.06 80 ALA A O 1
ATOM 613 N N . MET A 1 81 ? 11.711 6.857 0.080 1.00 95.62 81 MET A N 1
ATOM 614 C CA . MET A 1 81 ? 11.606 6.735 1.535 1.00 95.62 81 MET A CA 1
ATOM 615 C C . MET A 1 81 ? 10.797 5.506 1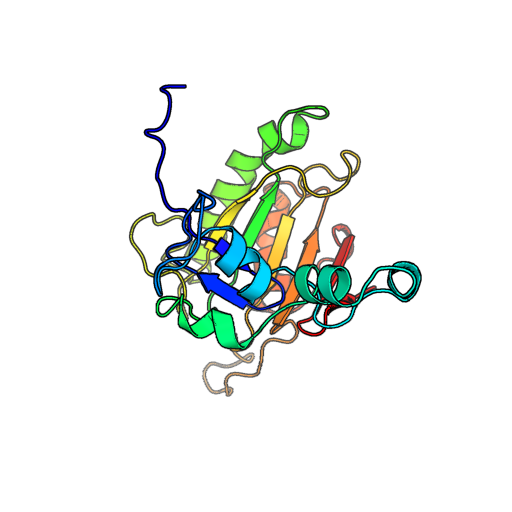.932 1.00 95.62 81 MET A C 1
ATOM 617 O O . MET A 1 81 ? 9.965 5.026 1.163 1.00 95.62 81 MET A O 1
ATOM 621 N N . ASP A 1 82 ? 11.029 4.995 3.134 1.00 97.00 82 ASP A N 1
ATOM 622 C CA . ASP A 1 82 ? 10.248 3.884 3.673 1.00 97.00 82 ASP A CA 1
ATOM 623 C C . ASP A 1 82 ? 8.974 4.399 4.356 1.00 97.00 82 ASP A C 1
ATOM 625 O O . ASP A 1 82 ? 9.009 5.398 5.073 1.00 97.00 82 ASP A O 1
ATOM 629 N N . ILE A 1 83 ? 7.864 3.688 4.160 1.00 97.31 83 ILE A N 1
ATOM 630 C CA . ILE A 1 83 ? 6.587 3.909 4.840 1.00 97.31 83 ILE A CA 1
ATOM 631 C C . ILE A 1 83 ? 6.591 3.079 6.118 1.00 97.31 83 ILE A C 1
ATOM 633 O O . ILE A 1 83 ? 6.455 1.855 6.091 1.00 97.31 83 ILE A O 1
ATOM 637 N N . ASN A 1 84 ? 6.792 3.744 7.247 1.00 96.62 84 ASN A N 1
ATOM 638 C CA . ASN A 1 84 ? 7.037 3.101 8.526 1.00 96.62 84 ASN A CA 1
ATOM 639 C C . ASN A 1 84 ? 5.813 3.096 9.440 1.00 96.62 84 ASN A C 1
ATOM 641 O O . ASN A 1 84 ? 5.653 2.147 10.209 1.00 96.62 84 ASN A O 1
ATOM 645 N N . TYR A 1 85 ? 4.955 4.110 9.353 1.00 95.50 85 TYR A N 1
ATOM 646 C CA . TYR A 1 85 ? 3.939 4.384 10.369 1.00 95.50 85 TYR A CA 1
ATOM 647 C C . TYR A 1 85 ? 2.516 4.409 9.821 1.00 95.50 85 TYR A C 1
ATOM 649 O O . TYR A 1 85 ? 1.591 3.995 10.515 1.00 95.50 85 TYR A O 1
ATOM 657 N N . SER A 1 86 ? 2.335 4.824 8.570 1.00 95.75 86 SER A N 1
ATOM 658 C CA . SER A 1 86 ? 1.015 5.022 7.986 1.00 95.75 86 SER A CA 1
ATOM 659 C C . SER A 1 86 ? 0.406 3.775 7.349 1.00 95.75 86 SER A C 1
ATOM 661 O O . SER A 1 86 ? 0.938 3.267 6.353 1.00 95.75 86 SER A O 1
ATOM 663 N N . PRO A 1 87 ? -0.743 3.282 7.853 1.00 97.50 87 PRO A N 1
ATOM 664 C CA . PRO A 1 87 ? -1.503 2.270 7.140 1.00 97.50 87 PRO A CA 1
ATOM 665 C C . PRO A 1 87 ? -1.945 2.806 5.779 1.00 97.50 87 PRO A C 1
ATOM 667 O O . PRO A 1 87 ? -2.254 3.988 5.618 1.00 97.50 87 PRO A O 1
ATOM 670 N N . THR A 1 88 ? -1.957 1.919 4.788 1.00 98.06 88 THR A N 1
ATOM 671 C CA . THR A 1 88 ? -2.374 2.248 3.424 1.00 98.06 88 THR A CA 1
ATOM 672 C C . THR A 1 88 ? -3.544 1.367 3.014 1.00 98.06 88 THR A C 1
ATOM 674 O O . THR A 1 88 ? -3.428 0.142 2.984 1.00 98.06 88 THR A O 1
ATOM 677 N N . VAL A 1 89 ? -4.673 1.999 2.701 1.00 98.31 89 VAL A N 1
ATOM 678 C CA . VAL A 1 89 ? -5.915 1.368 2.260 1.00 98.31 89 VAL A CA 1
ATOM 679 C C . VAL A 1 89 ? -6.094 1.630 0.769 1.00 98.31 89 VAL A C 1
ATOM 681 O O . VAL A 1 89 ? -6.272 2.769 0.343 1.00 98.31 89 VAL A O 1
ATOM 684 N N . LEU A 1 90 ? -6.061 0.563 -0.025 1.00 97.75 90 LEU A N 1
ATOM 685 C CA . LEU A 1 90 ? -6.251 0.621 -1.471 1.00 97.75 90 LEU A CA 1
ATOM 686 C C . LEU A 1 90 ? -7.600 0.016 -1.839 1.00 97.75 90 LEU A C 1
ATOM 688 O O . LEU A 1 90 ? -7.869 -1.143 -1.518 1.00 97.75 90 LEU A O 1
ATOM 692 N N . ILE A 1 91 ? -8.436 0.785 -2.529 1.00 97.50 91 ILE A N 1
ATOM 693 C CA . ILE A 1 91 ? -9.825 0.428 -2.829 1.00 97.50 91 ILE A CA 1
ATOM 694 C C . ILE A 1 91 ? -9.978 0.265 -4.336 1.00 97.50 91 ILE A C 1
ATOM 696 O O . ILE A 1 91 ? -9.695 1.178 -5.103 1.00 97.50 91 ILE A O 1
ATOM 700 N N . CYS A 1 92 ? -10.439 -0.895 -4.796 1.00 95.81 92 CYS A N 1
ATOM 701 C CA . CYS A 1 92 ? -10.669 -1.098 -6.222 1.00 95.81 92 CYS A CA 1
ATOM 702 C C . CYS A 1 92 ? -11.809 -0.196 -6.726 1.00 95.81 92 CYS A C 1
ATOM 704 O O . CYS A 1 92 ? -12.963 -0.426 -6.376 1.00 95.81 92 CYS A O 1
ATOM 706 N N . GLY A 1 93 ? -11.488 0.774 -7.588 1.00 93.88 93 GLY A N 1
ATOM 707 C CA . GLY A 1 93 ? -12.438 1.707 -8.215 1.00 93.88 93 GLY A CA 1
ATOM 708 C C . GLY A 1 93 ? -12.729 1.424 -9.688 1.00 93.88 93 GLY A C 1
ATOM 709 O O . GLY A 1 93 ? -13.321 2.241 -10.386 1.00 93.88 93 GLY A O 1
ATOM 710 N N . HIS A 1 94 ? -12.306 0.267 -10.196 1.00 91.00 94 HIS A N 1
ATOM 711 C CA . HIS A 1 94 ? -12.551 -0.136 -11.579 1.00 91.00 94 HIS A CA 1
ATOM 712 C C . HIS A 1 94 ? -14.055 -0.300 -11.865 1.00 91.00 94 HIS A C 1
ATOM 714 O O . HIS A 1 94 ? -14.737 -1.064 -11.185 1.00 91.00 94 HIS A O 1
ATOM 720 N N . GLY A 1 95 ? -14.543 0.363 -12.916 1.00 85.06 95 GLY A N 1
ATOM 721 C CA . GLY A 1 95 ? -15.937 0.291 -13.373 1.00 85.06 95 GLY A CA 1
ATOM 722 C C . GLY A 1 95 ? -16.136 -0.392 -14.731 1.00 85.06 95 GLY A C 1
ATOM 723 O O . GLY A 1 95 ? -17.138 -0.133 -15.384 1.00 85.06 95 GLY A O 1
ATOM 724 N N . GLY A 1 96 ? -15.160 -1.180 -15.198 1.00 84.75 96 GLY A N 1
ATOM 725 C CA . GLY A 1 96 ? -15.169 -1.794 -16.533 1.00 84.75 96 GLY A CA 1
ATOM 726 C C . GLY A 1 96 ? -16.083 -3.021 -16.624 1.00 84.75 96 GLY A C 1
ATOM 727 O O . GLY A 1 96 ? -17.294 -2.907 -16.498 1.00 84.75 96 GLY A O 1
ATOM 728 N N . ARG A 1 97 ? -15.505 -4.214 -16.853 1.00 76.62 97 ARG A N 1
ATOM 729 C CA . ARG A 1 97 ? -16.247 -5.484 -17.033 1.00 76.62 97 ARG A CA 1
ATOM 730 C C . ARG A 1 97 ? -17.311 -5.741 -15.954 1.00 76.62 97 ARG A C 1
ATOM 732 O O . ARG A 1 97 ? -18.348 -6.312 -16.267 1.00 76.62 97 ARG A O 1
ATOM 739 N N . ASP A 1 98 ? -17.047 -5.352 -14.709 1.00 81.12 98 ASP A N 1
ATOM 740 C CA . ASP A 1 98 ? -18.037 -5.323 -13.632 1.00 81.12 98 ASP A CA 1
ATOM 741 C C . ASP A 1 98 ? -17.995 -3.947 -12.962 1.00 81.12 98 ASP A C 1
ATOM 743 O O . ASP A 1 98 ? -16.972 -3.550 -12.399 1.00 81.12 98 ASP A O 1
ATOM 747 N N . MET A 1 99 ? -19.109 -3.218 -13.028 1.00 89.62 99 MET A N 1
ATOM 748 C CA . MET A 1 99 ? -19.186 -1.842 -12.542 1.00 89.62 99 MET A CA 1
ATOM 749 C C . MET A 1 99 ? -19.306 -1.723 -11.020 1.00 89.62 99 MET A C 1
ATOM 751 O O . MET A 1 99 ? -19.146 -0.625 -10.496 1.00 89.62 99 MET A O 1
ATOM 755 N N . ARG A 1 100 ? -19.578 -2.815 -10.287 1.00 90.88 100 ARG A N 1
ATOM 756 C CA . ARG A 1 100 ? -19.877 -2.749 -8.844 1.00 90.88 100 ARG A CA 1
ATOM 757 C C . ARG A 1 100 ? -18.737 -2.135 -8.033 1.00 90.88 100 ARG A C 1
ATOM 759 O O . ARG A 1 100 ? -19.006 -1.339 -7.143 1.00 90.88 100 ARG A O 1
ATOM 766 N N . CYS A 1 101 ? -17.478 -2.443 -8.362 1.00 90.50 101 CYS A N 1
ATOM 767 C CA . CYS A 1 101 ? -16.325 -1.795 -7.725 1.00 90.50 101 CYS A CA 1
ATOM 768 C C . CYS A 1 101 ? -16.297 -0.285 -8.003 1.00 90.50 101 CYS A C 1
ATOM 770 O O . CYS A 1 101 ? -16.173 0.495 -7.067 1.00 90.50 101 CYS A O 1
ATOM 772 N N . GLY A 1 102 ? -16.475 0.132 -9.259 1.00 91.81 102 GLY A N 1
ATOM 773 C CA . GLY A 1 102 ? -16.498 1.548 -9.635 1.00 91.81 102 GLY A CA 1
ATOM 774 C C . GLY A 1 102 ? -17.645 2.329 -8.994 1.00 91.81 102 GLY A C 1
ATOM 775 O O . GLY A 1 102 ? -17.441 3.457 -8.562 1.00 91.81 102 GLY A O 1
ATOM 776 N N . VAL A 1 103 ? -18.824 1.716 -8.866 1.00 93.62 103 VAL A N 1
ATOM 777 C CA . VAL A 1 103 ? -19.989 2.327 -8.204 1.00 93.62 103 VAL A CA 1
ATOM 778 C C . VAL A 1 103 ? -19.777 2.450 -6.692 1.00 93.62 103 VAL A C 1
ATOM 780 O O . VAL A 1 103 ? -20.108 3.477 -6.108 1.00 93.62 103 VAL A O 1
ATOM 783 N N . MET A 1 104 ? -19.230 1.420 -6.040 1.00 93.94 104 MET A N 1
ATOM 784 C CA . MET A 1 104 ? -19.070 1.392 -4.580 1.00 93.94 104 MET A CA 1
ATOM 785 C C . MET A 1 104 ? -17.842 2.153 -4.070 1.00 93.94 104 MET A C 1
ATOM 787 O O . MET A 1 104 ? -17.835 2.580 -2.916 1.00 93.94 104 MET A O 1
ATOM 791 N N . ALA A 1 105 ? -16.798 2.294 -4.888 1.00 95.38 105 ALA A N 1
ATOM 792 C CA . ALA A 1 105 ? -15.507 2.825 -4.463 1.00 95.38 105 ALA A CA 1
ATOM 793 C C . ALA A 1 105 ? -15.571 4.205 -3.785 1.00 95.38 105 ALA A C 1
ATOM 795 O O . ALA A 1 105 ? -15.003 4.310 -2.699 1.00 95.38 105 ALA A O 1
ATOM 796 N N . PRO A 1 106 ? -16.297 5.216 -4.310 1.00 95.88 106 PRO A N 1
ATOM 797 C CA . PRO A 1 106 ? -16.392 6.516 -3.641 1.00 95.88 106 PRO A CA 1
ATOM 798 C C . PRO A 1 106 ? -17.028 6.429 -2.246 1.00 95.88 106 PRO A C 1
ATOM 800 O O . PRO A 1 106 ? -16.589 7.097 -1.315 1.00 95.88 106 PRO A O 1
ATOM 803 N N . ALA A 1 107 ? -18.037 5.565 -2.073 1.00 97.56 107 ALA A N 1
ATOM 804 C CA . ALA A 1 107 ? -18.690 5.368 -0.779 1.00 97.56 107 ALA A CA 1
ATOM 805 C C . ALA A 1 107 ? -17.773 4.647 0.222 1.00 97.56 107 ALA A C 1
ATOM 807 O O . ALA A 1 107 ? -17.757 4.987 1.402 1.00 97.56 107 ALA A O 1
ATOM 808 N N . LEU A 1 108 ? -16.992 3.668 -0.247 1.00 98.12 108 LEU A N 1
ATOM 809 C CA . LEU A 1 108 ? -15.989 2.991 0.575 1.00 98.12 108 LEU A CA 1
ATOM 810 C C . LEU A 1 108 ? -14.861 3.946 0.979 1.00 98.12 108 LEU A C 1
ATOM 812 O O . LEU A 1 108 ? -14.489 3.973 2.146 1.00 98.12 108 LEU A O 1
ATOM 816 N N . GLU A 1 109 ? -14.336 4.734 0.042 1.00 97.75 109 GLU A N 1
ATOM 817 C CA . GLU A 1 109 ? -13.273 5.708 0.301 1.00 97.75 109 GLU A CA 1
ATOM 818 C C . GLU A 1 109 ? -13.701 6.744 1.340 1.00 97.75 109 GLU A C 1
ATOM 820 O O . GLU A 1 109 ? -13.010 6.917 2.346 1.00 97.75 109 GLU A O 1
ATOM 825 N N . ALA A 1 110 ? -14.873 7.358 1.152 1.00 97.56 110 ALA A N 1
ATOM 826 C CA . ALA A 1 110 ? -15.422 8.323 2.099 1.00 97.56 110 ALA A CA 1
ATOM 827 C C . ALA A 1 110 ? -15.598 7.717 3.501 1.00 97.56 110 ALA A C 1
ATOM 829 O O . ALA A 1 110 ? -15.257 8.352 4.503 1.00 97.56 110 ALA A O 1
ATOM 830 N N . GLU A 1 111 ? -16.082 6.475 3.582 1.00 98.50 111 GLU A N 1
ATOM 831 C CA . GLU A 1 111 ? -16.294 5.802 4.860 1.00 98.50 111 GLU A CA 1
ATOM 832 C C . GLU A 1 111 ? -14.973 5.420 5.545 1.00 98.50 111 GLU A C 1
ATOM 834 O O . GLU A 1 111 ? -14.829 5.635 6.748 1.00 98.50 111 GLU A O 1
ATOM 839 N N . PHE A 1 112 ? -13.966 4.941 4.803 1.00 98.44 112 PHE A N 1
ATOM 840 C CA . PHE A 1 112 ? -12.634 4.677 5.366 1.00 98.44 112 PHE A CA 1
ATOM 841 C C . PHE A 1 112 ? -12.003 5.946 5.912 1.00 98.44 112 PHE A C 1
ATOM 843 O O . PHE A 1 112 ? -11.528 5.957 7.046 1.00 98.44 112 PHE A O 1
ATOM 850 N N . GLN A 1 113 ? -12.028 7.024 5.133 1.00 97.75 113 GLN A N 1
ATOM 851 C CA . GLN A 1 113 ? -11.516 8.315 5.564 1.00 97.75 113 GLN A CA 1
ATOM 852 C C . GLN A 1 113 ? -12.235 8.813 6.830 1.00 97.75 113 GLN A C 1
ATOM 854 O O . GLN A 1 113 ? -11.585 9.275 7.768 1.00 97.75 113 GLN A O 1
ATOM 859 N N . ARG A 1 114 ? -13.569 8.689 6.896 1.00 97.94 114 ARG A N 1
ATOM 860 C CA . ARG A 1 114 ? -14.366 9.077 8.070 1.00 97.94 114 ARG A CA 1
ATOM 861 C C . ARG A 1 114 ? -13.972 8.281 9.315 1.00 97.94 114 ARG A C 1
ATOM 863 O O . ARG A 1 114 ? -13.708 8.886 10.354 1.00 97.94 114 ARG A O 1
ATOM 870 N N . VAL A 1 115 ? -13.939 6.952 9.214 1.00 98.44 115 VAL A N 1
ATOM 871 C CA . VAL A 1 115 ? -13.635 6.064 10.345 1.00 98.44 115 VAL A CA 1
ATOM 872 C C . VAL A 1 115 ? -12.188 6.243 10.806 1.00 98.44 115 VAL A C 1
ATOM 874 O O . VAL A 1 115 ? -11.953 6.435 11.993 1.00 98.44 115 VAL A O 1
ATOM 877 N N . LEU A 1 116 ? -11.218 6.274 9.886 1.00 97.25 116 LEU A N 1
ATOM 878 C CA . LEU A 1 116 ? -9.802 6.452 10.224 1.00 97.25 116 LEU A CA 1
ATOM 879 C C . LEU A 1 116 ? -9.541 7.787 10.935 1.00 97.25 116 LEU A C 1
ATOM 881 O O . LEU A 1 116 ? -8.827 7.808 11.939 1.00 97.25 116 LEU A O 1
ATOM 885 N N . ARG A 1 117 ? -10.162 8.888 10.485 1.00 95.88 117 ARG A N 1
ATOM 886 C CA . ARG A 1 117 ? -10.071 10.180 11.188 1.00 95.88 117 ARG A CA 1
ATOM 887 C C . ARG A 1 117 ? -10.635 10.102 12.602 1.00 95.88 117 ARG A C 1
ATOM 889 O O . ARG A 1 117 ? -9.989 10.579 13.531 1.00 95.88 117 ARG A O 1
ATOM 896 N N . ALA A 1 118 ? -11.801 9.476 12.774 1.00 96.56 118 ALA A N 1
ATOM 897 C CA . ALA A 1 118 ? -12.407 9.280 14.092 1.00 96.56 118 ALA A CA 1
ATOM 898 C C . ALA A 1 118 ? -11.529 8.420 15.023 1.00 96.56 118 ALA A C 1
ATOM 900 O O . ALA A 1 118 ? -11.545 8.614 16.235 1.00 96.56 118 ALA A O 1
ATOM 901 N N . SER A 1 119 ? -10.722 7.519 14.458 1.00 94.38 119 SER A N 1
ATOM 902 C CA . SER A 1 119 ? -9.762 6.676 15.179 1.00 94.38 119 SER A CA 1
ATOM 903 C C . SER A 1 119 ? -8.382 7.319 15.402 1.00 94.38 119 SER A C 1
ATOM 905 O O . SER A 1 119 ? -7.494 6.657 15.935 1.00 94.38 119 SER A O 1
ATOM 907 N N . GLY A 1 120 ? -8.178 8.587 15.024 1.00 92.25 120 GLY A N 1
ATOM 908 C CA . GLY A 1 120 ? -6.939 9.332 15.291 1.00 92.25 120 GLY A CA 1
ATOM 909 C C . GLY A 1 120 ? -5.959 9.460 14.117 1.00 92.25 120 GLY A C 1
ATOM 910 O O . GLY A 1 120 ? -4.866 9.992 14.314 1.00 92.25 120 GLY A O 1
ATOM 911 N N . PHE A 1 121 ? -6.334 9.030 12.906 1.00 93.56 121 PHE A N 1
ATOM 912 C CA . PHE A 1 121 ? -5.575 9.288 11.673 1.00 93.56 121 PHE A CA 1
ATOM 913 C C . PHE A 1 121 ? -6.082 10.566 10.989 1.00 93.56 121 PHE A C 1
ATOM 915 O O . PHE A 1 121 ? -6.848 10.519 10.024 1.00 93.56 121 PHE A O 1
ATOM 922 N N . THR A 1 122 ? -5.713 11.726 11.529 1.00 87.25 122 THR A N 1
ATOM 923 C CA . THR A 1 122 ? -6.320 13.026 11.191 1.00 87.25 122 THR A CA 1
ATOM 924 C C . THR A 1 122 ? -6.142 13.449 9.733 1.00 87.25 122 THR A C 1
ATOM 926 O O . THR A 1 122 ? -6.995 14.158 9.204 1.00 87.25 122 THR A O 1
ATOM 929 N N . SER A 1 123 ? -5.082 12.999 9.065 1.00 84.94 123 SER A N 1
ATOM 930 C CA . SER A 1 123 ? -4.785 13.344 7.669 1.00 84.94 123 SER A CA 1
ATOM 931 C C . SER A 1 123 ? -5.401 12.398 6.633 1.00 84.94 123 SER A C 1
ATOM 933 O O . SER A 1 123 ? -5.182 12.601 5.439 1.00 84.94 123 SER A O 1
ATOM 935 N N . ALA A 1 124 ? -6.178 11.385 7.037 1.00 80.38 124 ALA A N 1
ATOM 936 C CA . ALA A 1 124 ? -6.819 10.483 6.082 1.00 80.38 124 ALA A CA 1
ATOM 937 C C . ALA A 1 124 ? -7.740 11.267 5.122 1.00 80.38 124 ALA A C 1
ATOM 939 O O . ALA A 1 124 ? -8.741 11.855 5.549 1.00 80.38 124 ALA A O 1
ATOM 940 N N . GLY A 1 125 ? -7.396 11.267 3.828 1.00 67.69 125 GLY A N 1
ATOM 941 C CA . GLY A 1 125 ? -8.093 12.025 2.779 1.00 67.69 125 GLY A CA 1
ATOM 942 C C . GLY A 1 125 ? -7.662 13.490 2.618 1.00 67.69 125 GLY A C 1
ATOM 943 O O . GLY A 1 125 ? -8.405 14.261 2.023 1.00 67.69 125 GLY A O 1
ATOM 944 N N . SER A 1 126 ? -6.515 13.897 3.175 1.00 71.19 126 SER A N 1
ATOM 945 C CA . SER A 1 126 ? -5.931 15.228 2.956 1.00 71.19 126 SER A CA 1
ATOM 946 C C . SER A 1 126 ? -4.956 15.219 1.777 1.00 71.19 126 SER A C 1
ATOM 948 O O . SER A 1 126 ? -3.981 14.469 1.791 1.00 71.19 126 SER A O 1
ATOM 950 N N . ASP A 1 127 ? -5.169 16.113 0.809 1.00 60.91 127 ASP A N 1
ATOM 951 C CA . ASP A 1 127 ? -4.323 16.271 -0.387 1.00 60.91 127 ASP A CA 1
ATOM 952 C C . ASP A 1 127 ? -3.004 17.037 -0.119 1.00 60.91 127 ASP A C 1
ATOM 954 O O . ASP A 1 127 ? -2.218 17.263 -1.037 1.00 60.91 127 ASP A O 1
ATOM 958 N N . GLY A 1 128 ? -2.751 17.465 1.129 1.00 55.00 128 GLY A N 1
ATOM 959 C CA . GLY A 1 128 ? -1.667 18.401 1.479 1.00 55.00 128 GLY A CA 1
ATOM 960 C C . GLY A 1 128 ? -0.718 17.968 2.605 1.00 55.00 128 GLY A C 1
ATOM 961 O O . GLY A 1 128 ? 0.002 18.810 3.137 1.00 55.00 128 GLY A O 1
ATOM 962 N N . GLY A 1 129 ? -0.726 16.694 3.013 1.00 63.88 129 GLY A N 1
ATOM 963 C CA . GLY A 1 129 ? 0.150 16.152 4.067 1.00 63.88 129 GLY A CA 1
ATOM 964 C C . GLY A 1 129 ? 1.346 15.346 3.538 1.00 63.88 129 GLY A C 1
ATOM 965 O O . GLY A 1 129 ? 1.389 14.971 2.370 1.00 63.88 129 GLY A O 1
ATOM 966 N N . GLY A 1 130 ? 2.321 15.047 4.408 1.00 82.19 130 GLY A N 1
ATOM 967 C CA . GLY A 1 130 ? 3.346 14.028 4.125 1.00 82.19 130 GLY A CA 1
ATOM 968 C C . GLY A 1 130 ? 2.726 12.639 3.899 1.00 82.19 130 GLY A C 1
ATOM 969 O O . GLY A 1 130 ? 1.573 12.417 4.240 1.00 82.19 130 GLY A O 1
ATOM 970 N N . VAL A 1 131 ? 3.477 11.694 3.326 1.00 90.19 131 VAL A N 1
ATOM 971 C CA . VAL A 1 131 ? 2.962 10.349 2.969 1.00 90.19 131 VAL A CA 1
ATOM 972 C C . VAL A 1 131 ? 3.061 9.304 4.088 1.00 90.19 131 VAL A C 1
ATOM 974 O O . VAL A 1 131 ? 2.539 8.195 3.948 1.00 90.19 131 VAL A O 1
ATOM 977 N N . ASP A 1 132 ? 3.768 9.637 5.170 1.00 94.88 132 ASP A N 1
ATOM 978 C CA . ASP A 1 132 ? 4.017 8.755 6.308 1.00 94.88 132 ASP A CA 1
ATOM 979 C C . ASP A 1 132 ? 4.040 9.549 7.620 1.00 94.88 132 ASP A C 1
ATOM 981 O O . ASP A 1 132 ? 4.572 10.659 7.685 1.00 94.88 132 ASP A O 1
ATOM 985 N N . GLY A 1 133 ? 3.477 8.972 8.677 1.00 92.38 133 GLY A N 1
ATOM 986 C CA . GLY A 1 133 ? 3.466 9.547 10.016 1.00 92.38 133 GLY A CA 1
ATOM 987 C C . GLY A 1 133 ? 2.551 8.791 10.993 1.00 92.38 133 GLY A C 1
ATOM 988 O O . GLY A 1 133 ? 1.602 8.135 10.560 1.00 92.38 133 GLY A O 1
ATOM 989 N N . PRO A 1 134 ? 2.781 8.896 12.318 1.00 87.62 134 PRO A N 1
ATOM 990 C CA . PRO A 1 134 ? 2.020 8.151 13.336 1.00 87.62 134 PRO A CA 1
ATOM 991 C C . PRO A 1 134 ? 0.506 8.410 13.355 1.00 87.62 134 PRO A C 1
ATOM 993 O O . PRO A 1 134 ? -0.259 7.555 13.787 1.00 87.62 134 PRO A O 1
ATOM 996 N N . HIS A 1 135 ? 0.074 9.583 12.886 1.00 90.06 135 HIS A N 1
ATOM 997 C CA . HIS A 1 135 ? -1.336 9.985 12.790 1.00 90.06 135 HIS A CA 1
ATOM 998 C C . HIS A 1 135 ? -1.796 10.136 11.336 1.00 90.06 135 HIS A C 1
ATOM 1000 O O . HIS A 1 135 ? -2.792 10.805 11.061 1.00 90.06 135 HIS A O 1
ATOM 1006 N N . HIS A 1 136 ? -1.061 9.526 10.401 1.00 93.81 136 HIS A N 1
ATOM 1007 C CA . HIS A 1 136 ? -1.357 9.577 8.976 1.00 93.81 136 HIS A CA 1
ATOM 1008 C C . HIS A 1 136 ? -1.804 8.223 8.450 1.00 93.81 136 HIS A C 1
ATOM 1010 O O . HIS A 1 136 ? -1.242 7.198 8.825 1.00 93.81 136 HIS A O 1
ATOM 1016 N N . ALA A 1 137 ? -2.805 8.226 7.572 1.00 95.69 137 ALA A N 1
ATOM 1017 C CA . ALA A 1 137 ? -3.243 7.051 6.834 1.00 95.69 137 ALA A CA 1
ATOM 1018 C C . ALA A 1 137 ? -3.443 7.418 5.362 1.00 95.69 137 ALA A C 1
ATOM 1020 O O . ALA A 1 137 ? -4.064 8.433 5.043 1.00 95.69 137 ALA A O 1
ATOM 1021 N N . ASN A 1 138 ? -2.947 6.565 4.472 1.00 96.12 138 ASN A N 1
ATOM 1022 C CA . ASN A 1 138 ? -3.140 6.707 3.036 1.00 96.12 138 ASN A CA 1
ATOM 1023 C C . ASN A 1 138 ? -4.418 5.960 2.642 1.00 96.12 138 ASN A C 1
ATOM 1025 O O . ASN A 1 138 ? -4.544 4.768 2.920 1.00 96.12 138 ASN A O 1
ATOM 1029 N N . VAL A 1 139 ? -5.359 6.634 1.986 1.00 96.62 139 VAL A N 1
ATOM 1030 C CA . VAL A 1 139 ? -6.564 6.010 1.421 1.00 96.62 139 VAL A CA 1
ATOM 1031 C C . VAL A 1 139 ? -6.634 6.421 -0.037 1.00 96.62 139 VAL A C 1
ATOM 1033 O O . VAL A 1 139 ? -6.542 7.610 -0.325 1.00 96.62 139 VAL A O 1
ATOM 1036 N N . GLY A 1 140 ? -6.766 5.459 -0.948 1.00 94.44 140 GLY A N 1
ATOM 1037 C CA . GLY A 1 140 ? -6.851 5.787 -2.364 1.00 94.44 140 GLY A CA 1
ATOM 1038 C C . GLY A 1 140 ? -7.506 4.717 -3.220 1.00 94.44 140 GLY A C 1
ATOM 1039 O O . GLY A 1 140 ? -7.504 3.521 -2.903 1.00 94.44 140 GLY A O 1
ATOM 1040 N N . LEU A 1 141 ? -8.049 5.171 -4.346 1.00 95.50 141 LEU A N 1
ATOM 1041 C CA . LEU A 1 141 ? -8.614 4.311 -5.373 1.00 95.50 141 LEU A CA 1
ATOM 1042 C C . LEU A 1 141 ? -7.514 3.703 -6.248 1.00 95.50 141 LEU A C 1
ATOM 1044 O O . LEU A 1 141 ? -6.577 4.374 -6.674 1.00 95.50 141 LEU A O 1
ATOM 1048 N N . ILE A 1 142 ? -7.660 2.420 -6.562 1.00 94.81 142 ILE A N 1
ATOM 1049 C CA . ILE A 1 142 ? -6.767 1.678 -7.448 1.00 94.81 142 ILE A CA 1
ATOM 1050 C C . ILE A 1 142 ? -7.532 1.030 -8.599 1.00 94.81 142 ILE A C 1
ATOM 1052 O O . ILE A 1 142 ? -8.754 0.848 -8.571 1.00 94.81 142 ILE A O 1
ATOM 1056 N N . SER A 1 143 ? -6.769 0.648 -9.621 1.00 92.25 143 SER A N 1
ATOM 1057 C CA . SER A 1 143 ? -7.258 -0.134 -10.755 1.00 92.25 143 SER A CA 1
ATOM 1058 C C . SER A 1 143 ? -7.764 -1.523 -10.334 1.00 92.25 143 SER A C 1
ATOM 1060 O O . SER A 1 143 ? -7.796 -1.892 -9.158 1.00 92.25 143 SER A O 1
ATOM 1062 N N . HIS A 1 144 ? -8.224 -2.299 -11.314 1.00 90.12 144 HIS A N 1
ATOM 1063 C CA . HIS A 1 144 ? -8.801 -3.620 -11.089 1.00 90.12 144 HIS A CA 1
ATOM 1064 C C . HIS A 1 144 ? -7.876 -4.532 -10.269 1.00 90.12 144 HIS A C 1
ATOM 1066 O O . HIS A 1 144 ? -6.765 -4.840 -10.695 1.00 90.12 144 HIS A O 1
ATOM 1072 N N . VAL A 1 145 ? -8.361 -5.000 -9.117 1.00 87.44 145 VAL A N 1
ATOM 1073 C CA . VAL A 1 145 ? -7.679 -6.005 -8.303 1.00 87.44 145 VAL A CA 1
ATOM 1074 C C . VAL A 1 145 ? -8.664 -7.067 -7.828 1.00 87.44 145 VAL A C 1
ATOM 1076 O O . VAL A 1 145 ? -9.696 -6.770 -7.229 1.00 87.44 145 VAL A O 1
ATOM 1079 N N . GLY A 1 146 ? -8.328 -8.331 -8.091 1.00 81.00 146 GLY A N 1
ATOM 1080 C CA . GLY A 1 146 ? -9.168 -9.478 -7.755 1.00 81.00 146 GLY A CA 1
ATOM 1081 C C . GLY A 1 146 ? -10.337 -9.705 -8.718 1.00 81.00 146 GLY A C 1
ATOM 1082 O O . GLY A 1 146 ? -10.655 -8.888 -9.569 1.00 81.00 146 GLY A O 1
ATOM 1083 N N . GLY A 1 147 ? -10.991 -10.859 -8.588 1.00 81.00 147 GLY A N 1
ATOM 1084 C CA . GLY A 1 147 ? -12.126 -11.211 -9.440 1.00 81.00 147 GLY A CA 1
ATOM 1085 C C . GLY A 1 147 ? -13.397 -10.432 -9.095 1.00 81.00 147 GLY A C 1
ATOM 1086 O O . GLY A 1 147 ? -13.661 -10.119 -7.935 1.00 81.00 147 GLY A O 1
ATOM 1087 N N . HIS A 1 148 ? -14.238 -10.206 -10.102 1.00 77.69 148 HIS A N 1
ATOM 1088 C CA . HIS A 1 148 ? -15.532 -9.529 -9.973 1.00 77.69 148 HIS A CA 1
ATOM 1089 C C . HIS A 1 148 ? -16.514 -10.212 -8.992 1.00 77.69 148 HIS A C 1
ATOM 1091 O O . HIS A 1 148 ? -17.317 -9.545 -8.343 1.00 77.69 148 HIS A O 1
ATOM 1097 N N . LYS A 1 149 ? -16.377 -11.528 -8.756 1.00 83.19 149 LYS A N 1
ATOM 1098 C CA . LYS A 1 149 ? -17.065 -12.267 -7.671 1.00 83.19 149 LYS A CA 1
ATOM 1099 C C . LYS A 1 149 ? -16.871 -11.632 -6.278 1.00 83.19 149 LYS A C 1
ATOM 1101 O O . LYS A 1 149 ? -17.652 -11.897 -5.370 1.00 83.19 149 LYS A O 1
ATOM 1106 N N . TYR A 1 150 ? -15.844 -10.801 -6.110 1.00 80.31 150 TYR A N 1
ATOM 1107 C CA . TYR A 1 150 ? -15.427 -10.205 -4.844 1.00 80.31 150 TYR A CA 1
ATOM 1108 C C . TYR A 1 150 ? -15.573 -8.678 -4.796 1.00 80.31 150 TYR A C 1
ATOM 1110 O O . TYR A 1 150 ? -14.848 -8.049 -4.029 1.00 80.31 150 TYR A O 1
ATOM 1118 N N . ALA A 1 151 ? -16.467 -8.093 -5.605 1.00 87.31 151 ALA A N 1
ATOM 1119 C CA . ALA A 1 151 ? -16.707 -6.646 -5.654 1.00 87.31 151 ALA A CA 1
ATOM 1120 C C . ALA A 1 151 ? -16.712 -5.987 -4.259 1.00 87.31 151 ALA A C 1
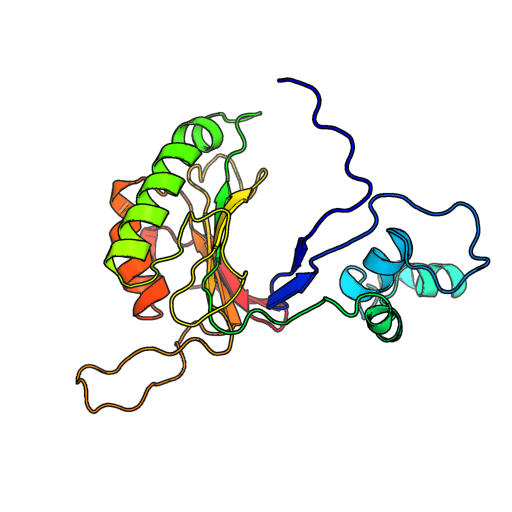ATOM 1122 O O . ALA A 1 151 ? -17.179 -6.584 -3.290 1.00 87.31 151 ALA A O 1
ATOM 1123 N N . GLY A 1 152 ? -16.135 -4.787 -4.160 1.00 92.38 152 GLY A N 1
ATOM 1124 C CA . GLY A 1 152 ? -15.675 -4.243 -2.876 1.00 92.38 152 GLY A CA 1
ATOM 1125 C C . GLY A 1 152 ? -14.324 -4.830 -2.462 1.00 92.38 152 GLY A C 1
ATOM 1126 O O . GLY A 1 152 ? -14.160 -5.262 -1.323 1.00 92.38 152 GLY A O 1
ATOM 1127 N N . ASN A 1 153 ? -13.384 -4.917 -3.414 1.00 95.38 153 ASN A N 1
ATOM 1128 C CA . ASN A 1 153 ? -12.019 -5.378 -3.157 1.00 95.38 153 ASN A CA 1
ATOM 1129 C C . ASN A 1 153 ? -11.200 -4.266 -2.499 1.00 95.38 153 ASN A C 1
ATOM 1131 O O . ASN A 1 153 ? -11.105 -3.166 -3.048 1.00 95.38 153 ASN A O 1
ATOM 1135 N N . ILE A 1 154 ? -10.587 -4.585 -1.362 1.00 97.12 154 ILE A N 1
ATOM 1136 C CA . ILE A 1 154 ? -9.740 -3.671 -0.593 1.00 97.12 154 ILE A CA 1
ATOM 1137 C C . ILE A 1 154 ? -8.450 -4.386 -0.212 1.00 97.12 154 ILE A C 1
ATOM 1139 O O . ILE A 1 154 ? -8.462 -5.581 0.086 1.00 97.12 154 ILE A O 1
ATOM 1143 N N . ILE A 1 155 ? -7.349 -3.645 -0.192 1.00 98.06 155 ILE A N 1
ATOM 1144 C CA . ILE A 1 155 ? -6.073 -4.091 0.360 1.00 98.06 155 ILE A CA 1
ATOM 1145 C C . ILE A 1 155 ? -5.702 -3.154 1.497 1.00 98.06 155 ILE A C 1
ATOM 1147 O O . ILE A 1 155 ? -5.685 -1.940 1.309 1.00 98.06 155 ILE A O 1
ATOM 1151 N N . VAL A 1 156 ? -5.399 -3.715 2.663 1.00 98.50 156 VAL A N 1
ATOM 1152 C CA . VAL A 1 156 ? -4.905 -2.966 3.819 1.00 98.50 156 VAL A CA 1
ATOM 1153 C C . VAL A 1 156 ? -3.456 -3.361 4.056 1.00 98.50 156 VAL A C 1
ATOM 1155 O O . VAL A 1 156 ? -3.177 -4.501 4.422 1.00 98.50 156 VAL A O 1
ATOM 1158 N N . TYR A 1 157 ? -2.537 -2.425 3.846 1.00 98.56 157 TYR A N 1
ATOM 1159 C CA . TYR A 1 157 ? -1.129 -2.576 4.195 1.00 98.56 157 TYR A CA 1
ATOM 1160 C C . TYR A 1 157 ? -0.858 -1.929 5.549 1.00 98.56 157 TYR A C 1
ATOM 1162 O O . TYR A 1 157 ? -1.104 -0.737 5.731 1.00 98.56 157 TYR A O 1
ATOM 1170 N N . ILE A 1 158 ? -0.330 -2.716 6.482 1.00 98.31 158 ILE A N 1
ATOM 1171 C CA . ILE A 1 158 ? 0.078 -2.266 7.812 1.00 98.31 158 ILE A CA 1
ATOM 1172 C C . ILE A 1 158 ? 1.601 -2.104 7.818 1.00 98.31 158 ILE A C 1
ATOM 1174 O O . ILE A 1 158 ? 2.310 -3.079 7.550 1.00 98.31 158 ILE A O 1
ATOM 1178 N N . PRO A 1 159 ? 2.137 -0.912 8.111 1.00 97.38 159 PRO A N 1
ATOM 1179 C CA . PRO A 1 159 ? 3.550 -0.639 7.924 1.00 97.38 159 PRO A CA 1
ATOM 1180 C C . PRO A 1 159 ? 4.412 -1.208 9.059 1.00 97.38 159 PRO A C 1
ATOM 1182 O O . PRO A 1 159 ? 3.903 -1.539 10.134 1.00 97.38 159 PRO A O 1
ATOM 1185 N N . PRO A 1 160 ? 5.728 -1.373 8.832 1.00 97.00 160 PRO A N 1
ATOM 1186 C CA . PRO A 1 160 ? 6.571 -2.200 9.693 1.00 97.00 160 PRO A CA 1
ATOM 1187 C C . PRO A 1 160 ? 6.798 -1.655 11.106 1.00 97.00 160 PRO A C 1
ATOM 1189 O O . PRO A 1 160 ? 7.114 -2.440 11.993 1.00 97.00 160 PRO A O 1
ATOM 1192 N N . LYS A 1 161 ? 6.672 -0.339 11.321 1.00 95.94 161 LYS A N 1
ATOM 1193 C CA . LYS A 1 161 ? 6.860 0.297 12.636 1.00 95.94 161 LYS A CA 1
ATOM 1194 C C . LYS A 1 161 ? 5.542 0.715 13.289 1.00 95.94 161 LYS A C 1
ATOM 1196 O O . LYS A 1 161 ? 5.568 1.435 14.285 1.00 95.94 161 LYS A O 1
ATOM 1201 N N . MET A 1 162 ? 4.399 0.288 12.748 1.00 94.12 162 MET A N 1
ATOM 1202 C CA . MET A 1 162 ? 3.120 0.509 13.412 1.00 94.12 162 MET A CA 1
ATOM 1203 C C . MET A 1 162 ? 3.073 -0.290 14.713 1.00 94.12 162 MET A C 1
ATOM 1205 O O . MET A 1 162 ? 3.460 -1.461 14.753 1.00 94.12 162 MET A O 1
ATOM 1209 N N . THR A 1 163 ? 2.577 0.344 15.767 1.00 92.25 163 THR A N 1
ATOM 1210 C CA . THR A 1 163 ? 2.392 -0.270 17.080 1.00 92.25 163 THR A CA 1
ATOM 1211 C C . THR A 1 163 ? 0.920 -0.278 17.460 1.00 92.25 163 THR A C 1
ATOM 1213 O O . THR A 1 163 ? 0.120 0.509 16.951 1.00 92.25 163 THR A O 1
ATOM 1216 N N . VAL A 1 164 ? 0.558 -1.187 18.357 1.00 87.56 164 VAL A N 1
ATOM 1217 C CA . VAL A 1 164 ? -0.746 -1.207 19.019 1.00 87.56 164 VAL A CA 1
ATOM 1218 C C . VAL A 1 164 ? -0.566 -0.748 20.459 1.00 87.56 164 VAL A C 1
ATOM 1220 O O . VAL A 1 164 ? 0.396 -1.118 21.132 1.00 87.56 164 VAL A O 1
ATOM 1223 N N . ARG A 1 165 ? -1.485 0.089 20.946 1.00 70.75 165 ARG A N 1
ATOM 1224 C CA . ARG A 1 165 ? -1.518 0.441 22.369 1.00 70.75 165 ARG A CA 1
ATOM 122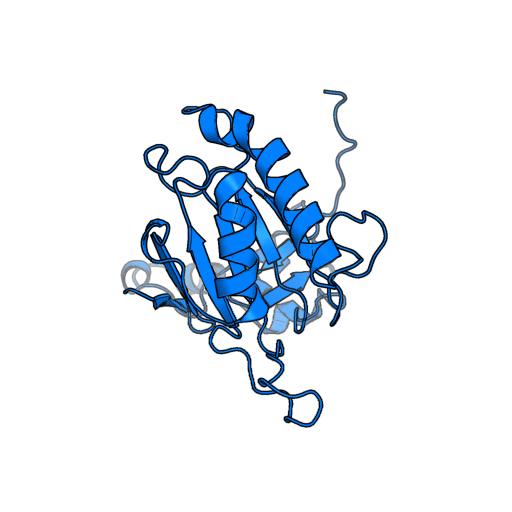5 C C . ARG A 1 165 ? -2.149 -0.708 23.147 1.00 70.75 165 ARG A C 1
ATOM 1227 O O . ARG A 1 165 ? -3.203 -1.210 22.756 1.00 70.75 165 ARG A O 1
ATOM 1234 N N . GLY A 1 166 ? -1.504 -1.109 24.240 1.00 60.47 166 GLY A N 1
ATOM 1235 C CA . GLY A 1 166 ? -2.068 -2.079 25.173 1.00 60.47 166 GLY A CA 1
ATOM 1236 C C . GLY A 1 166 ? -3.353 -1.569 25.838 1.00 60.47 166 GLY A C 1
ATOM 1237 O O . GLY A 1 166 ? -3.741 -0.410 25.699 1.00 60.47 166 GLY A O 1
ATOM 1238 N N . ALA A 1 167 ? -4.023 -2.445 26.588 1.00 55.78 167 ALA A N 1
ATOM 1239 C CA . ALA A 1 167 ? -5.329 -2.166 27.197 1.00 55.78 167 ALA A CA 1
ATOM 1240 C C . ALA A 1 167 ? -5.335 -1.012 28.226 1.00 55.78 167 ALA A C 1
ATOM 1242 O O . ALA A 1 167 ? -6.407 -0.574 28.638 1.00 55.78 167 ALA A O 1
ATOM 1243 N N . SER A 1 168 ? -4.166 -0.513 28.645 1.00 56.91 168 SER A N 1
ATOM 1244 C CA . SER A 1 168 ? -4.031 0.630 29.549 1.00 56.91 168 SER A CA 1
ATOM 1245 C C . SER A 1 168 ? -3.125 1.707 28.952 1.00 56.91 168 SER A C 1
ATOM 1247 O O . SER A 1 168 ? -2.206 1.420 28.188 1.00 56.91 168 SER A O 1
ATOM 1249 N N . ALA A 1 169 ? -3.343 2.962 29.354 1.00 59.38 169 ALA A N 1
ATOM 1250 C CA . ALA A 1 169 ? -2.511 4.098 28.948 1.00 59.38 169 ALA A CA 1
ATOM 1251 C C . ALA A 1 169 ? -1.045 4.004 29.428 1.00 59.38 169 ALA A C 1
ATOM 1253 O O . ALA A 1 169 ? -0.211 4.775 28.965 1.00 59.38 169 ALA A O 1
ATOM 1254 N N . ALA A 1 170 ? -0.747 3.077 30.347 1.00 60.66 170 ALA A N 1
ATOM 1255 C CA . ALA A 1 170 ? 0.585 2.822 30.894 1.00 60.66 170 ALA A CA 1
ATOM 1256 C C . ALA A 1 170 ? 1.300 1.630 30.231 1.00 60.66 170 ALA A C 1
ATOM 1258 O O . ALA A 1 170 ? 2.459 1.376 30.544 1.00 60.66 170 ALA A O 1
ATOM 1259 N N . ALA A 1 171 ? 0.622 0.879 29.356 1.00 66.94 171 ALA A N 1
ATOM 1260 C CA . ALA A 1 171 ? 1.235 -0.233 28.643 1.00 66.94 171 ALA A CA 1
ATOM 1261 C C . ALA A 1 171 ? 2.175 0.288 27.548 1.00 66.94 171 ALA A C 1
ATOM 1263 O O . ALA A 1 171 ? 1.815 1.198 26.794 1.00 66.94 171 ALA A O 1
ATOM 1264 N N . GLU A 1 172 ? 3.363 -0.309 27.451 1.00 74.44 172 GLU A N 1
ATOM 1265 C CA . GLU A 1 172 ? 4.294 -0.027 26.362 1.00 74.44 172 GLU A CA 1
ATOM 1266 C C . GLU A 1 172 ? 3.656 -0.344 25.003 1.00 74.44 172 GLU A C 1
ATOM 1268 O O . GLU A 1 172 ? 2.755 -1.179 24.874 1.00 74.44 172 GLU A O 1
ATOM 1273 N N . ALA A 1 173 ? 4.081 0.394 23.980 1.00 82.69 173 ALA A N 1
ATOM 1274 C CA . ALA A 1 173 ? 3.577 0.208 22.632 1.00 82.69 173 ALA A CA 1
ATOM 1275 C C . ALA A 1 173 ? 4.180 -1.071 22.038 1.00 82.69 173 ALA A C 1
ATOM 1277 O O . ALA A 1 173 ? 5.378 -1.129 21.771 1.00 82.69 173 ALA A O 1
ATOM 1278 N N . GLU A 1 174 ? 3.339 -2.073 21.803 1.00 89.62 174 GLU A N 1
ATOM 1279 C CA . GLU A 1 174 ? 3.758 -3.350 21.228 1.00 89.62 174 GLU A CA 1
ATOM 1280 C C . GLU A 1 174 ? 3.762 -3.279 19.695 1.00 89.62 174 GLU A C 1
ATOM 1282 O O . GLU A 1 174 ? 2.925 -2.578 19.108 1.00 89.62 174 GLU A O 1
ATOM 1287 N N . PRO A 1 175 ? 4.651 -4.015 19.005 1.00 92.56 175 PRO A N 1
ATOM 1288 C CA . PRO A 1 175 ? 4.597 -4.141 17.556 1.00 92.56 175 PRO A CA 1
ATOM 1289 C C . PRO A 1 175 ? 3.217 -4.612 17.092 1.00 92.56 175 PRO A C 1
ATOM 1291 O O . PRO A 1 175 ? 2.638 -5.552 17.640 1.00 92.56 175 PRO A O 1
ATOM 1294 N N . HIS A 1 176 ? 2.680 -3.976 16.052 1.00 95.88 176 HIS A N 1
ATOM 1295 C CA . HIS A 1 176 ? 1.386 -4.371 15.516 1.00 95.88 176 HIS A CA 1
ATOM 1296 C C . HIS A 1 176 ? 1.453 -5.824 14.992 1.00 95.88 176 HIS A C 1
ATOM 1298 O O . HIS A 1 176 ? 2.346 -6.132 14.201 1.00 95.88 176 HIS A O 1
ATOM 1304 N N . PRO A 1 177 ? 0.513 -6.730 15.339 1.00 96.12 177 PRO A N 1
ATOM 1305 C CA . PRO A 1 177 ? 0.580 -8.146 14.932 1.00 96.12 177 PRO A CA 1
ATOM 1306 C C . PRO A 1 177 ? 0.661 -8.377 13.413 1.00 96.12 177 PRO A C 1
ATOM 1308 O O . PRO A 1 177 ? 1.204 -9.373 12.933 1.00 96.12 177 PRO A O 1
ATOM 1311 N N . LEU A 1 178 ? 0.120 -7.433 12.640 1.00 97.31 178 LEU A N 1
ATOM 1312 C CA . LEU A 1 178 ? 0.172 -7.423 11.176 1.00 97.31 178 LEU A CA 1
ATOM 1313 C C . LEU A 1 178 ? 1.247 -6.486 10.598 1.00 97.31 178 LEU A C 1
ATOM 1315 O O . LEU A 1 178 ? 1.208 -6.210 9.405 1.00 97.31 178 LEU A O 1
ATOM 1319 N N . ALA A 1 179 ? 2.185 -5.978 11.401 1.00 97.12 179 ALA A N 1
ATOM 1320 C CA . ALA A 1 179 ? 3.241 -5.082 10.931 1.00 97.12 179 ALA A CA 1
ATOM 1321 C C . ALA A 1 179 ? 4.004 -5.690 9.742 1.00 97.12 179 ALA A C 1
ATOM 1323 O O . ALA A 1 179 ? 4.442 -6.845 9.768 1.00 97.12 179 ALA A O 1
ATOM 1324 N N . GLY A 1 180 ? 4.139 -4.906 8.673 1.00 97.75 180 GLY A N 1
ATOM 1325 C CA . GLY A 1 180 ? 4.760 -5.340 7.426 1.00 97.75 180 GLY A CA 1
ATOM 1326 C C . GLY A 1 180 ? 3.898 -6.284 6.579 1.00 97.75 180 GLY A C 1
ATOM 1327 O O . GLY A 1 180 ? 4.437 -6.976 5.718 1.00 97.75 180 GLY A O 1
ATOM 1328 N N . LYS A 1 181 ? 2.584 -6.368 6.809 1.00 98.44 181 LYS A N 1
ATOM 1329 C CA . LYS A 1 181 ? 1.696 -7.276 6.066 1.00 98.44 181 LYS A CA 1
ATOM 1330 C C . LYS A 1 181 ? 0.672 -6.508 5.240 1.00 98.44 181 LYS A C 1
ATOM 1332 O O . LYS A 1 181 ? 0.218 -5.433 5.627 1.00 98.44 181 LYS A O 1
ATOM 1337 N N . GLY A 1 182 ? 0.311 -7.081 4.097 1.00 98.19 182 GLY A N 1
ATOM 1338 C CA . GLY A 1 182 ? -0.843 -6.689 3.295 1.00 98.19 182 GLY A CA 1
ATOM 1339 C C . GLY A 1 182 ? -1.968 -7.700 3.465 1.00 98.19 182 GLY A C 1
ATOM 1340 O O . GLY A 1 182 ? -1.725 -8.903 3.375 1.00 98.19 182 GLY A O 1
ATOM 1341 N N . ILE A 1 183 ? -3.190 -7.230 3.694 1.00 98.44 183 ILE A N 1
ATOM 1342 C CA . ILE A 1 183 ? -4.382 -8.059 3.895 1.00 98.44 183 ILE A CA 1
ATOM 1343 C C . ILE A 1 183 ? -5.417 -7.716 2.826 1.00 98.44 183 ILE A C 1
ATOM 1345 O O . ILE A 1 183 ? -5.800 -6.556 2.681 1.00 98.44 183 ILE A O 1
ATOM 1349 N N . TRP A 1 184 ? -5.876 -8.722 2.081 1.00 97.31 184 TRP A N 1
ATOM 1350 C CA . TRP A 1 184 ? -6.878 -8.566 1.032 1.00 97.31 184 TRP A CA 1
ATOM 1351 C C . TRP A 1 184 ? -8.256 -8.915 1.568 1.00 97.31 184 TRP A C 1
ATOM 1353 O O . TRP A 1 184 ? -8.490 -10.017 2.073 1.00 97.31 184 TRP A O 1
ATOM 1363 N N . TYR A 1 185 ? -9.189 -8.000 1.344 1.00 97.75 185 TYR A N 1
ATOM 1364 C CA . TYR A 1 185 ? -10.605 -8.170 1.604 1.00 97.75 185 TYR A CA 1
ATOM 1365 C C . TYR A 1 185 ? -11.414 -8.097 0.308 1.00 97.75 185 TYR A C 1
ATOM 1367 O O . TYR A 1 185 ? -11.004 -7.482 -0.678 1.00 97.75 185 TYR A O 1
ATOM 1375 N N . GLY A 1 186 ? -12.578 -8.739 0.297 1.00 96.38 186 GLY A N 1
ATOM 1376 C CA . GLY A 1 186 ? -13.570 -8.582 -0.765 1.00 96.38 186 GLY A CA 1
ATOM 1377 C C . GLY A 1 186 ? -14.990 -8.718 -0.240 1.00 96.38 186 GLY A C 1
ATOM 1378 O O . GLY A 1 186 ? -15.199 -9.100 0.914 1.00 96.38 186 GLY A O 1
ATOM 1379 N N . ARG A 1 187 ? -15.977 -8.423 -1.095 1.00 95.75 187 ARG A N 1
ATOM 1380 C CA . ARG A 1 187 ? -17.392 -8.305 -0.684 1.00 95.75 187 ARG A CA 1
ATOM 1381 C C . ARG A 1 187 ? -17.589 -7.253 0.415 1.00 95.75 187 ARG A C 1
ATOM 1383 O O . ARG A 1 187 ? -18.453 -7.409 1.271 1.00 95.75 187 ARG A O 1
ATOM 1390 N N . VAL A 1 188 ? -16.741 -6.226 0.445 1.00 97.12 188 VAL A N 1
ATOM 1391 C CA . VAL A 1 188 ? -16.818 -5.171 1.456 1.00 97.12 188 VAL A CA 1
ATOM 1392 C C . VAL A 1 188 ? -17.820 -4.115 1.009 1.00 97.12 188 VAL A C 1
ATOM 1394 O O . VAL A 1 188 ? -17.871 -3.737 -0.155 1.00 97.12 188 VAL A O 1
ATOM 1397 N N . GLU A 1 189 ? -18.599 -3.628 1.963 1.00 97.00 189 GLU A N 1
ATOM 1398 C CA . GLU A 1 189 ? -19.602 -2.575 1.814 1.00 97.00 189 GLU A CA 1
ATOM 1399 C C . GLU A 1 189 ? -19.296 -1.518 2.886 1.00 97.00 189 GLU A C 1
ATOM 1401 O O . GLU A 1 189 ? -18.614 -1.854 3.861 1.00 97.00 189 GLU A O 1
ATOM 1406 N N . PRO A 1 190 ? -19.813 -0.280 2.779 1.00 98.00 190 PRO A N 1
ATOM 1407 C CA . PRO A 1 190 ? -19.553 0.766 3.773 1.00 98.00 190 PRO A CA 1
ATOM 1408 C C . PRO A 1 190 ? -19.806 0.322 5.223 1.00 98.00 190 PRO A C 1
ATOM 1410 O O . PRO A 1 190 ? -18.979 0.561 6.096 1.00 98.00 190 PRO A O 1
ATOM 1413 N N . LYS A 1 191 ? -20.868 -0.456 5.473 1.00 97.88 191 LYS A N 1
ATOM 1414 C CA . LYS A 1 191 ? -21.198 -0.987 6.811 1.00 97.88 191 LYS A CA 1
ATOM 1415 C C . LYS A 1 191 ? -20.100 -1.859 7.446 1.00 97.88 191 LYS A C 1
ATOM 1417 O O . LYS A 1 191 ? -20.077 -2.021 8.660 1.00 97.88 191 LYS A O 1
ATOM 1422 N N . HIS A 1 192 ? -19.203 -2.433 6.645 1.00 98.56 192 HIS A N 1
ATOM 1423 C CA . HIS A 1 192 ? -18.122 -3.303 7.114 1.00 98.56 192 HIS A CA 1
ATOM 1424 C C . HIS A 1 192 ? -16.837 -2.526 7.461 1.00 98.56 192 HIS A C 1
ATOM 1426 O O . HIS A 1 192 ? -15.947 -3.077 8.108 1.00 98.56 192 HIS A O 1
ATOM 1432 N N . VAL A 1 193 ? -16.717 -1.262 7.040 1.00 98.62 193 VAL A N 1
ATOM 1433 C CA . VAL A 1 193 ? -15.478 -0.474 7.157 1.00 98.62 193 VAL A CA 1
ATOM 1434 C C . VAL A 1 193 ? -15.062 -0.271 8.611 1.00 98.62 193 VAL A C 1
ATOM 1436 O O . VAL A 1 193 ? -13.893 -0.477 8.932 1.00 98.62 193 VAL A O 1
ATOM 1439 N N . GLN A 1 194 ? -16.011 0.051 9.497 1.00 98.56 194 GLN A N 1
ATOM 1440 C CA . GLN A 1 194 ? -15.742 0.204 10.931 1.00 98.56 194 GLN A CA 1
ATOM 1441 C C . GLN A 1 194 ? -15.071 -1.049 11.511 1.00 98.56 194 GLN A C 1
ATOM 1443 O O . GLN A 1 194 ? -14.023 -0.952 12.142 1.00 98.56 194 GLN A O 1
ATOM 1448 N N . GLY A 1 195 ? -15.613 -2.234 11.209 1.00 98.31 195 GLY A N 1
ATOM 1449 C CA . GLY A 1 195 ? -15.044 -3.503 11.662 1.00 98.31 195 GLY A CA 1
ATOM 1450 C C . GLY A 1 195 ? -13.644 -3.769 11.106 1.00 98.31 195 GLY A C 1
ATOM 1451 O O . GLY A 1 195 ? -12.787 -4.263 11.831 1.00 98.31 195 GLY A O 1
ATOM 1452 N N . ILE A 1 196 ? -13.373 -3.409 9.846 1.00 98.69 196 ILE A N 1
ATOM 1453 C CA . ILE A 1 196 ? -12.031 -3.551 9.258 1.00 98.69 196 ILE A CA 1
ATOM 1454 C C . ILE A 1 196 ? -11.028 -2.618 9.945 1.00 98.69 196 ILE A C 1
ATOM 1456 O O . ILE A 1 196 ? -9.919 -3.050 10.256 1.00 98.69 196 ILE A O 1
ATOM 1460 N N . VAL A 1 197 ? -11.390 -1.359 10.205 1.00 98.44 197 VAL A N 1
ATOM 1461 C CA . VAL A 1 197 ? -10.495 -0.430 10.911 1.00 98.44 197 VAL A CA 1
ATOM 1462 C C . VAL A 1 197 ? -10.245 -0.920 12.336 1.00 98.44 197 VAL A C 1
ATOM 1464 O O . VAL A 1 197 ? -9.090 -1.091 12.728 1.00 98.44 197 VAL A O 1
ATOM 1467 N N . ASP A 1 198 ? -11.302 -1.235 13.080 1.00 97.75 198 ASP A N 1
ATOM 1468 C CA . ASP A 1 198 ? -11.190 -1.642 14.478 1.00 97.75 198 ASP A CA 1
ATOM 1469 C C . ASP A 1 198 ? -10.408 -2.940 14.647 1.00 97.75 198 ASP A C 1
ATOM 1471 O O . ASP A 1 198 ? -9.566 -3.047 15.535 1.00 97.75 198 ASP A O 1
ATOM 1475 N N . GLU A 1 199 ? -10.679 -3.945 13.820 1.00 97.88 199 GLU A N 1
ATOM 1476 C CA . GLU A 1 199 ? -10.042 -5.248 13.963 1.00 97.88 199 GLU A CA 1
ATOM 1477 C C . GLU A 1 199 ? -8.665 -5.266 13.305 1.00 97.88 199 GLU A C 1
ATOM 1479 O O . GLU A 1 199 ? -7.696 -5.671 13.941 1.00 97.88 199 GLU A O 1
ATOM 1484 N N . THR A 1 200 ? -8.538 -4.800 12.063 1.00 98.00 200 THR A N 1
ATOM 1485 C CA . THR A 1 200 ? -7.299 -4.955 11.287 1.00 98.00 200 THR A CA 1
ATOM 1486 C C . THR A 1 200 ? -6.310 -3.834 11.507 1.00 98.00 200 THR A C 1
ATOM 1488 O O . THR A 1 200 ? -5.138 -4.131 11.721 1.00 98.00 200 THR A O 1
ATOM 1491 N N . VAL A 1 201 ? -6.754 -2.578 11.449 1.00 97.31 201 VAL A N 1
ATOM 1492 C CA . VAL A 1 201 ? -5.849 -1.419 11.527 1.00 97.31 201 VAL A CA 1
ATOM 1493 C C . VAL A 1 201 ? -5.456 -1.118 12.970 1.00 97.31 201 VAL A C 1
ATOM 1495 O O . VAL A 1 201 ? -4.317 -0.749 13.219 1.00 97.31 201 VAL A O 1
ATOM 1498 N N . LEU A 1 202 ? -6.381 -1.265 13.923 1.00 95.88 202 LEU A N 1
ATOM 1499 C CA . LEU A 1 202 ? -6.125 -0.894 15.319 1.00 95.88 202 LEU A CA 1
ATOM 1500 C C . LEU A 1 202 ? -5.680 -2.065 16.200 1.00 95.88 202 LEU A C 1
ATOM 1502 O O . LEU A 1 202 ? -4.949 -1.851 17.163 1.00 95.88 202 LEU A O 1
ATOM 1506 N N . LYS A 1 203 ? -6.134 -3.293 15.914 1.00 95.81 203 LYS A N 1
ATOM 1507 C CA . LYS A 1 203 ? -5.925 -4.458 16.799 1.00 95.81 203 LYS A CA 1
ATOM 1508 C C . LYS A 1 203 ? -5.108 -5.588 16.170 1.00 95.81 203 LYS A C 1
ATOM 1510 O O . LYS A 1 203 ? -4.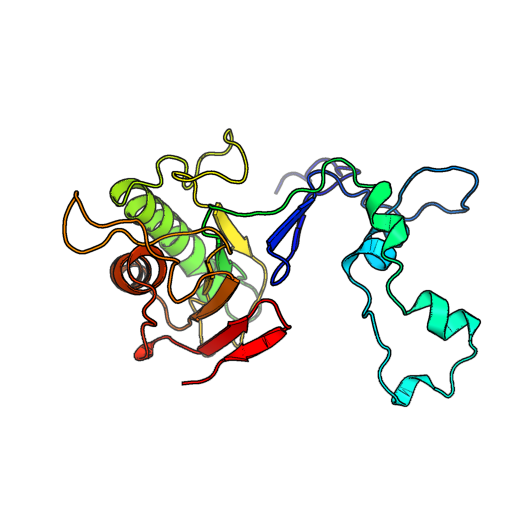841 -6.580 16.846 1.00 95.81 203 LYS A O 1
ATOM 1515 N N . GLY A 1 204 ? -4.735 -5.488 14.893 1.00 96.00 204 GLY A N 1
ATOM 1516 C CA . GLY A 1 204 ? -3.975 -6.528 14.195 1.00 96.00 204 GLY A CA 1
ATOM 1517 C C . GLY A 1 204 ? -4.689 -7.867 14.020 1.00 96.00 204 GLY A C 1
ATOM 1518 O O . GLY A 1 204 ? -4.039 -8.908 13.956 1.00 96.00 204 GLY A O 1
ATOM 1519 N N . ARG A 1 205 ? -6.019 -7.860 13.919 1.00 96.81 205 ARG A N 1
ATOM 1520 C CA . ARG A 1 205 ? -6.856 -9.038 13.668 1.00 96.81 205 ARG A CA 1
ATOM 1521 C C . ARG A 1 205 ? -7.511 -8.992 12.295 1.00 96.81 205 ARG A C 1
ATOM 1523 O O . ARG A 1 205 ? -7.863 -7.940 11.769 1.00 96.81 205 ARG A O 1
ATOM 1530 N N . VAL A 1 206 ? -7.696 -10.167 11.707 1.00 97.94 206 VAL A N 1
ATOM 1531 C CA . VAL A 1 206 ? -8.278 -10.308 10.370 1.00 97.94 206 VAL A CA 1
ATOM 1532 C C . VAL A 1 206 ? -9.776 -10.588 10.465 1.00 97.94 206 VAL A C 1
ATOM 1534 O O . VAL A 1 206 ? -10.197 -11.502 11.175 1.00 97.94 206 VAL A O 1
ATOM 1537 N N . VAL A 1 207 ? -10.578 -9.842 9.700 1.00 97.94 207 VAL A N 1
ATOM 1538 C CA . VAL A 1 207 ? -12.024 -10.077 9.562 1.00 97.94 207 VAL A CA 1
ATOM 1539 C C . VAL A 1 207 ? -12.250 -11.253 8.606 1.00 97.94 207 VAL A C 1
ATOM 1541 O O . VAL A 1 207 ? -12.248 -11.093 7.384 1.00 97.94 207 VAL A O 1
ATOM 1544 N N . LYS A 1 208 ? -12.399 -12.460 9.165 1.00 96.75 208 LYS A N 1
ATOM 1545 C CA . LYS A 1 208 ? -12.367 -13.729 8.413 1.00 96.75 208 LYS A CA 1
ATOM 1546 C C . LYS A 1 208 ? -13.373 -13.798 7.259 1.00 96.75 208 LYS A C 1
ATOM 1548 O O . LYS A 1 208 ? -13.000 -14.215 6.168 1.00 96.75 208 LYS A O 1
ATOM 1553 N N . ASP A 1 209 ? -14.601 -13.327 7.460 1.00 95.56 209 ASP A N 1
ATOM 1554 C CA . ASP A 1 209 ? -15.690 -13.446 6.474 1.00 95.56 209 ASP A CA 1
ATOM 1555 C C . ASP A 1 209 ? -15.405 -12.714 5.149 1.00 95.56 209 ASP A C 1
ATOM 1557 O O . ASP A 1 209 ? -15.885 -13.097 4.071 1.00 95.56 209 ASP A O 1
ATOM 1561 N N . HIS A 1 210 ? -14.570 -11.675 5.213 1.00 96.88 210 HIS A N 1
ATOM 1562 C CA . HIS A 1 210 ? -14.156 -10.886 4.056 1.00 96.88 210 HIS A CA 1
ATOM 1563 C C . HIS A 1 210 ? -12.760 -11.244 3.548 1.00 96.88 210 HIS A C 1
ATOM 1565 O O . HIS A 1 210 ? -12.388 -10.778 2.470 1.00 96.88 210 HIS A O 1
ATOM 1571 N N . PHE A 1 211 ? -11.982 -12.034 4.293 1.00 97.06 211 PHE A N 1
ATOM 1572 C CA . PHE A 1 211 ? -10.587 -12.320 3.975 1.00 97.06 211 PHE A CA 1
ATOM 1573 C C . PHE A 1 211 ? -10.444 -13.069 2.646 1.00 97.06 211 PHE A C 1
ATOM 1575 O O . PHE A 1 211 ? -11.202 -13.988 2.327 1.00 97.06 211 PHE A O 1
ATOM 1582 N N . ARG A 1 212 ? -9.447 -12.668 1.855 1.00 95.19 212 ARG A N 1
ATOM 1583 C CA . ARG A 1 212 ? -9.141 -13.256 0.542 1.00 95.19 212 ARG A CA 1
ATOM 1584 C C . ARG A 1 212 ? -7.690 -13.697 0.377 1.00 95.19 212 ARG A C 1
ATOM 1586 O O . ARG A 1 212 ? -7.366 -14.292 -0.649 1.00 95.19 212 ARG A O 1
ATOM 1593 N N . GLY A 1 213 ? -6.838 -13.405 1.349 1.00 95.75 213 GLY A N 1
ATOM 1594 C CA . GLY A 1 213 ? -5.408 -13.681 1.302 1.00 95.75 213 GLY A CA 1
ATOM 1595 C C . GLY A 1 213 ? -4.607 -12.555 1.939 1.00 95.75 213 GLY A C 1
ATOM 1596 O O . GLY A 1 213 ? -5.120 -11.464 2.194 1.00 95.75 213 GLY A O 1
ATOM 1597 N N . GLY A 1 214 ? -3.335 -12.819 2.191 1.00 97.00 214 GLY A N 1
ATOM 1598 C CA . GLY A 1 214 ? -2.394 -11.798 2.619 1.00 97.00 214 GLY A CA 1
ATOM 1599 C C . GLY A 1 214 ? -1.006 -12.050 2.062 1.00 97.00 214 GLY A C 1
ATOM 1600 O O . GLY A 1 214 ? -0.744 -13.097 1.470 1.00 97.00 214 GLY A O 1
ATOM 1601 N N . ILE A 1 215 ? -0.128 -11.080 2.266 1.00 97.31 215 ILE A N 1
ATOM 1602 C CA . ILE A 1 215 ? 1.293 -11.182 1.949 1.00 97.31 215 ILE A CA 1
ATOM 1603 C C . ILE A 1 215 ? 2.095 -10.537 3.074 1.00 97.31 215 ILE A C 1
ATOM 1605 O O . ILE A 1 215 ? 1.622 -9.579 3.694 1.00 97.31 215 ILE A O 1
ATOM 1609 N N . ASP A 1 216 ? 3.296 -11.027 3.338 1.00 96.31 216 ASP A N 1
ATOM 1610 C CA . ASP A 1 216 ? 4.255 -10.333 4.195 1.00 96.31 216 ASP A CA 1
ATOM 1611 C C . ASP A 1 216 ? 5.380 -9.656 3.390 1.00 96.31 216 ASP A C 1
ATOM 1613 O O . ASP A 1 216 ? 5.379 -9.649 2.156 1.00 96.31 216 ASP A O 1
ATOM 1617 N N . ARG A 1 217 ? 6.340 -9.046 4.097 1.00 93.69 217 ARG A N 1
ATOM 1618 C CA . ARG A 1 217 ? 7.482 -8.335 3.493 1.00 93.69 217 ARG A CA 1
ATOM 1619 C C . ARG A 1 217 ? 8.415 -9.240 2.696 1.00 93.69 217 ARG A C 1
ATOM 1621 O O . ARG A 1 217 ? 9.102 -8.737 1.812 1.00 93.69 217 ARG A O 1
ATOM 1628 N N . SER A 1 218 ? 8.451 -10.532 3.012 1.00 91.31 218 SER A N 1
ATOM 1629 C CA . SER A 1 218 ? 9.261 -11.520 2.297 1.00 91.31 218 SER A CA 1
ATOM 1630 C C . SER A 1 218 ? 8.605 -11.936 0.980 1.00 91.31 218 SER A C 1
ATOM 1632 O O . SER A 1 218 ? 9.253 -12.538 0.129 1.00 91.31 218 SER A O 1
ATOM 1634 N N . GLY A 1 219 ? 7.332 -11.577 0.786 1.00 90.06 219 GLY A N 1
ATOM 1635 C CA . GLY A 1 219 ? 6.536 -11.999 -0.357 1.00 90.06 219 GLY A CA 1
ATOM 1636 C C . GLY A 1 219 ? 5.804 -13.320 -0.123 1.00 90.06 219 GLY A C 1
ATOM 1637 O O . GLY A 1 219 ? 5.182 -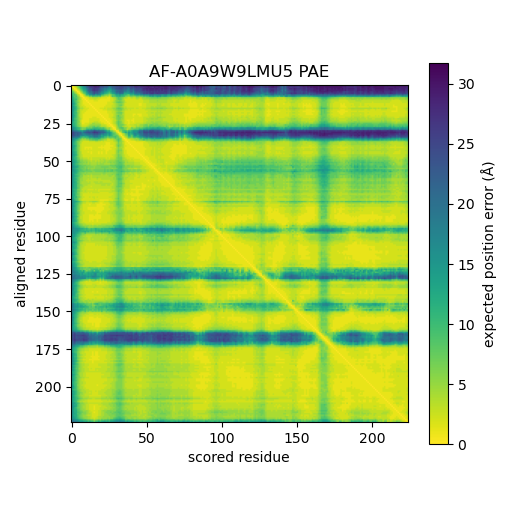13.832 -1.056 1.00 90.06 219 GLY A O 1
ATOM 1638 N N . ASP A 1 220 ? 5.839 -13.857 1.099 1.00 94.19 220 ASP A N 1
ATOM 1639 C CA . ASP A 1 220 ? 5.175 -15.110 1.428 1.00 94.19 220 ASP A CA 1
ATOM 1640 C C . ASP A 1 220 ? 3.664 -14.905 1.548 1.00 94.19 220 ASP A C 1
ATOM 1642 O O . ASP A 1 220 ? 3.173 -13.909 2.091 1.00 94.19 220 ASP A O 1
ATOM 1646 N N . ILE A 1 221 ? 2.906 -15.863 1.012 1.00 95.50 221 ILE A N 1
ATOM 1647 C CA . ILE A 1 221 ? 1.444 -15.803 0.984 1.00 95.50 221 ILE A CA 1
ATOM 1648 C C . ILE A 1 221 ? 0.888 -16.233 2.340 1.00 95.50 221 ILE A C 1
ATOM 1650 O O . ILE A 1 221 ? 1.105 -17.355 2.793 1.00 95.50 221 ILE A O 1
ATOM 1654 N N . LEU A 1 222 ? 0.060 -15.376 2.930 1.00 92.56 222 LEU A N 1
ATOM 1655 C CA . LEU A 1 222 ? -0.677 -15.653 4.157 1.00 92.56 222 LEU A CA 1
ATOM 1656 C C . LEU A 1 222 ? -2.035 -16.279 3.831 1.00 92.56 222 LEU A C 1
ATOM 1658 O O . LEU A 1 222 ? -2.770 -15.802 2.958 1.00 92.56 222 LEU A O 1
ATOM 1662 N N . ARG A 1 223 ? -2.383 -17.332 4.570 1.00 89.56 223 ARG A N 1
ATOM 1663 C CA . ARG A 1 223 ? -3.660 -18.049 4.481 1.00 89.56 223 ARG A CA 1
ATOM 1664 C C . ARG A 1 223 ? -4.219 -18.261 5.891 1.00 89.56 223 ARG A C 1
ATOM 1666 O O . ARG A 1 223 ? -3.446 -18.283 6.846 1.00 89.56 223 ARG A O 1
ATOM 1673 N N . LEU A 1 224 ? -5.543 -18.369 5.995 1.00 81.44 224 LEU A N 1
ATOM 1674 C CA . LEU A 1 224 ? -6.268 -18.683 7.231 1.00 81.44 224 LEU A CA 1
ATOM 1675 C C . LEU A 1 224 ? -6.768 -20.124 7.211 1.00 81.44 224 LEU A C 1
ATOM 1677 O O . LEU A 1 224 ? -7.031 -20.618 6.089 1.00 81.44 224 LEU A O 1
#

Solvent-accessible surface area (backbone atoms only — not comparable to full-atom values): 12497 Å² total; per-residue (Å²): 130,82,80,72,79,84,64,66,51,44,62,48,79,42,79,60,74,38,32,36,33,71,68,38,42,70,50,72,74,94,68,92,84,66,95,70,72,27,33,62,45,50,40,31,27,70,68,39,44,86,66,81,62,79,89,52,68,87,52,57,69,71,58,49,59,73,59,31,37,40,67,80,51,44,69,72,41,80,71,49,42,74,37,39,34,21,37,37,39,39,32,22,38,32,51,68,101,52,42,60,16,32,70,44,26,64,56,40,50,54,44,46,29,53,50,41,32,77,73,57,18,70,46,30,77,53,96,83,67,79,92,53,34,88,40,31,34,46,63,46,76,37,65,82,57,81,62,73,95,28,40,31,23,34,37,42,34,34,18,61,65,26,60,26,77,43,102,45,98,84,45,69,73,40,75,30,80,39,40,31,22,37,40,32,35,26,64,48,52,56,89,49,42,60,58,47,43,55,34,39,75,58,64,39,36,81,64,66,95,32,54,72,41,31,32,33,59,89,66,50,78,44,80,133

pLDDT: mean 89.76, std 12.25, range [38.38, 98.69]

Foldseek 3Di:
DPPDDPDQWDWDQDPLQQKIQHTAGPDDDPDPPDPADHNLLVCQQPPAAQDDDPVCPPPPPVVVNSRHHDNVSCVNRVVMDGAAAAKEKEAELDCPPNHLSVVQVVVQLVLLLVLLCVVQLVCRPPPDDDPHDNSHYHYDYDHDDDDPVFRGKMKIAAAQNYFADPPDPPDDTHTQLQHSKIWIFGPDHSVCSNVCCVACVHRNHDPVVGTDWMAGNVRDIDDD

InterPro domains:
  IPR009737 Thioredoxin-like ferredoxin [PF06999] (5-213)
  IPR009737 Thioredoxin-like ferredoxin [PTHR31902] (9-220)
  IPR009737 Thioredoxin-like ferredoxin [cd03062] (89-215)
  IPR036249 Thioredoxin-like superfamily [SSF52833] (86-217)

Mean predicted aligned error: 6.22 Å

Secondary structure (DSSP, 8-state):
-------SEEEEEETTTTEEEEEEE-S--SS--SS---HHHHIIIIIS-SS--GGGTTS-HHHHHHTS--GGGGGG-TT-EE--S--EEEEE---SSSTHHHHHHHHHHHHHHHHHHHTT-TTTT-TTS-S--TT--EEEEES--S-GGG-S-EEEEEPTT-EE--SSTTS--EEPTTTTEEEEE-S--HHHHHHHIIIIITT----GGGEEEEE-TT-PEE--

Organism: NCBI:txid189055

Nearest PDB structures (foldseek):
  7ard-assembly1_E  TM=5.965E-01  e=1.072E-02  Polytomella sp. Pringsheim 198.80
  8oh5-assembly1_B  TM=7.015E-01  e=5.287E-02  Sporomusa ovata DSM 2662
  8ueu-assembly1_1E  TM=5.928E-01  e=4.972E-02  Sus scrofa
  7p5h-assembly1_C  TM=5.670E-01  e=2.609E-01  Thermotoga maritima MSB8

Sequence (224 aa):
MPAASSSTTASAFLFPAFKYIPSIPTEIAPTTEGNTADLKTFVRAFLLPERLHHLHHSLPHSKQADMTRVPALTSHFSGAMDINYSPTVLICGHGGRDMRCGVMAPALEAEFQRVLRASGFTSAGSDGGGVDGPHHANVGLISHVGGHKYAGNIIVYIPPKMTVRGASAAAEAEPHPLAGKGIWYGRVEPKHVQGIVDETVLKGRVVKDHFRGGIDRSGDILRL